Protein AF-A0A5Q4SWM9-F1 (afdb_monomer_lite)

pLDDT: mean 86.6, std 14.14, range [37.72, 98.62]

Radius of gyration: 24.68 Å; chains: 1; bounding box: 54×42×69 Å

Foldseek 3Di:
DPPPPDDQWDWDDDFDADPVRDTDDDSVPTDTDGDWDADPLRWTARPPDADPVGRIHNDFAFPDWDDDPPDTDGGHPVVNDDDPLDDDFAEAEEEEDEQLPDPVVVVVVVVVPPPDDDVVVVPVVVRPCPCLLVQAVVLCCVAVVRHQAYEYEYQPDDPPPDDCVDPRYYYHYLVQQDPDCVCPPDPDVVVSVVRPVSPPPHTPHYHYDYSNDGDPHHDDVCVPPPDD

Secondary structure (DSSP, 8-state):
-BTB----EEEE---EE-TT--EEE-GGGPEEEE-PEE-TTSPEEPSSS-BTTBSEES--S--EEEEETTEEEEE-GGGGSPPTT---S-EEEEEE---TT-HHHHHHHHHHH-S---TTT--GGGS---SHHHHHHHHHHHH-TT---EEEEESS---TT--TTSTTEEEEEHHHH-S-GGG-S---HHHHHTTGGGSTT--SEEEEEETT----S---THHHHS--

Sequence (228 aa):
LEGVGDIAGVRVFKPVTSPSRTLRYGPAYGCTVEFWDEDEDGWRNSPRSATLLGRRLPSLEATAKLQVGEHAYPTLTQFTKKLMWDVDFPVDVVYTWVDGADPAWLRRRAEFSGEGYHAEAANAARYLSRDELRYSLRSLHMYAPWVRTVYLVTDDQTPSWLNTAVPGIEVVSHKDIFRSSAGLPTFNSHAIESQLHHIEGLSEHFLYFNDDVMLGNEVTPGDFFLSS

Structure (mmCIF, N/CA/C/O backbone):
data_AF-A0A5Q4SWM9-F1
#
_entry.id   AF-A0A5Q4SWM9-F1
#
loop_
_atom_site.group_PDB
_atom_site.id
_atom_site.type_symbol
_atom_site.label_atom_id
_atom_site.label_alt_id
_atom_site.label_comp_id
_atom_site.label_asym_id
_atom_site.label_entity_id
_atom_site.label_seq_id
_atom_site.pdbx_PDB_ins_code
_atom_site.Cartn_x
_atom_site.Cartn_y
_atom_site.Cartn_z
_atom_site.occupancy
_atom_site.B_iso_or_equiv
_atom_site.auth_seq_id
_atom_site.auth_comp_id
_atom_site.auth_asym_id
_atom_site.auth_atom_id
_atom_site.pdbx_PDB_model_num
ATOM 1 N N . LEU A 1 1 ? 25.651 24.513 -31.272 1.00 51.78 1 LEU A N 1
ATOM 2 C CA . LEU A 1 1 ? 25.273 23.251 -30.595 1.00 51.78 1 LEU A CA 1
ATOM 3 C C . LEU A 1 1 ? 26.411 22.224 -30.618 1.00 51.78 1 LEU A C 1
ATOM 5 O O . LEU A 1 1 ? 26.226 21.139 -30.094 1.00 51.78 1 LEU A O 1
ATOM 9 N N . GLU A 1 2 ? 27.599 22.568 -31.127 1.00 44.25 2 GLU A N 1
ATOM 10 C CA . GLU A 1 2 ? 28.829 21.811 -30.869 1.00 44.25 2 GLU A CA 1
ATOM 11 C C . GLU A 1 2 ? 29.230 22.028 -29.402 1.00 44.25 2 GLU A C 1
ATOM 13 O O . GLU A 1 2 ? 29.539 23.151 -29.008 1.00 44.25 2 GLU A O 1
ATOM 18 N N . GLY A 1 3 ? 29.114 20.995 -28.568 1.00 52.06 3 GLY A N 1
ATOM 19 C CA . GLY A 1 3 ? 29.451 21.059 -27.138 1.00 52.06 3 GLY A CA 1
ATOM 20 C C . GLY A 1 3 ? 28.424 20.413 -26.209 1.00 52.06 3 GLY A C 1
ATOM 21 O O . GLY A 1 3 ? 28.725 20.182 -25.041 1.00 52.06 3 GLY A O 1
ATOM 22 N N . VAL A 1 4 ? 27.235 20.075 -26.713 1.00 56.06 4 VAL A N 1
ATOM 23 C CA . VAL A 1 4 ? 26.379 19.089 -26.046 1.00 56.06 4 VAL A CA 1
ATOM 24 C C . VAL A 1 4 ? 26.889 17.733 -26.525 1.00 56.06 4 VAL A C 1
ATOM 26 O O . VAL A 1 4 ? 26.834 17.472 -27.723 1.00 56.06 4 VAL A O 1
ATOM 29 N N . GLY A 1 5 ? 27.477 16.929 -25.633 1.00 63.00 5 GLY A N 1
ATOM 30 C CA . GLY A 1 5 ? 27.844 15.544 -25.956 1.00 63.00 5 GLY A CA 1
ATOM 31 C C . GLY A 1 5 ? 26.629 14.739 -26.430 1.00 63.00 5 GLY A C 1
ATOM 32 O O . GLY A 1 5 ? 25.498 15.229 -26.355 1.00 63.00 5 GLY A O 1
ATOM 33 N N . ASP A 1 6 ? 26.851 13.517 -26.913 1.00 71.00 6 ASP A N 1
ATOM 34 C CA . ASP A 1 6 ? 25.771 12.687 -27.451 1.00 71.00 6 ASP A CA 1
ATOM 35 C C . ASP A 1 6 ? 24.592 12.581 -26.471 1.00 71.00 6 ASP A C 1
ATOM 37 O O . ASP A 1 6 ? 24.746 12.386 -25.259 1.00 71.00 6 ASP A O 1
ATOM 41 N N . ILE A 1 7 ? 23.382 12.793 -26.996 1.00 80.38 7 ILE A N 1
ATOM 42 C CA . ILE A 1 7 ? 22.161 12.797 -26.192 1.00 80.38 7 ILE A CA 1
ATOM 43 C C . ILE A 1 7 ? 21.837 11.347 -25.825 1.00 80.38 7 ILE A C 1
ATOM 45 O O . ILE A 1 7 ? 21.290 10.608 -26.629 1.00 80.38 7 ILE A O 1
ATOM 49 N N . ALA A 1 8 ? 22.111 10.968 -24.578 1.00 85.06 8 ALA A N 1
ATOM 50 C CA . ALA A 1 8 ? 21.828 9.637 -24.027 1.00 85.06 8 ALA A CA 1
ATOM 51 C C . ALA A 1 8 ? 20.326 9.322 -23.829 1.00 85.06 8 ALA A C 1
ATOM 53 O O . ALA A 1 8 ? 19.951 8.192 -23.514 1.00 85.06 8 ALA A O 1
ATOM 54 N N . GLY A 1 9 ? 19.446 10.320 -23.939 1.00 89.62 9 GLY A N 1
ATOM 55 C CA . GLY A 1 9 ? 18.006 10.134 -23.777 1.00 89.62 9 GLY A CA 1
ATOM 56 C C . GLY A 1 9 ? 17.235 11.418 -23.490 1.00 89.62 9 GLY A C 1
ATOM 57 O O . GLY A 1 9 ? 17.807 12.493 -23.301 1.00 89.62 9 GLY A O 1
ATOM 58 N N . VAL A 1 10 ? 15.911 11.293 -23.415 1.00 91.75 10 VAL A N 1
ATOM 59 C CA . VAL A 1 10 ? 14.967 12.384 -23.140 1.00 91.75 10 VAL A CA 1
ATOM 60 C C . VAL A 1 10 ? 14.102 12.026 -21.937 1.00 91.75 10 VAL A C 1
ATOM 62 O O . VAL A 1 10 ? 13.592 10.914 -21.825 1.00 91.75 10 VAL A O 1
ATOM 65 N N . ARG A 1 11 ? 13.898 12.982 -21.028 1.00 91.06 11 ARG A N 1
ATOM 66 C CA . ARG A 1 11 ? 12.989 12.819 -19.888 1.00 91.06 11 ARG A CA 1
ATOM 67 C C . ARG A 1 11 ? 11.624 13.417 -20.202 1.00 91.06 11 ARG A C 1
ATOM 69 O O . ARG A 1 11 ? 11.499 14.624 -20.389 1.00 91.06 11 ARG A O 1
ATOM 76 N N . VAL A 1 12 ? 10.607 12.564 -20.225 1.00 92.00 12 VAL A N 1
ATOM 77 C CA . VAL A 1 12 ? 9.216 12.916 -20.506 1.00 92.00 12 VAL A CA 1
ATOM 78 C C . VAL A 1 12 ? 8.449 12.978 -19.191 1.00 92.00 12 VAL A C 1
ATOM 80 O O . VAL A 1 12 ? 8.493 12.052 -18.385 1.00 92.00 12 VAL A O 1
ATOM 83 N N . PHE A 1 13 ? 7.740 14.078 -18.956 1.00 89.69 13 PHE A N 1
ATOM 84 C CA . PHE A 1 13 ? 6.878 14.245 -17.790 1.00 89.69 13 PHE A CA 1
ATOM 85 C C . PHE A 1 13 ? 5.668 15.101 -18.152 1.00 89.69 13 PHE A C 1
ATOM 87 O O . PHE A 1 13 ? 5.711 15.902 -19.087 1.00 89.69 13 PHE A O 1
ATOM 94 N N . LYS A 1 14 ? 4.590 14.957 -17.381 1.00 86.19 14 LYS A N 1
ATOM 95 C CA . LYS A 1 14 ? 3.400 15.800 -17.491 1.00 86.19 14 LYS A CA 1
ATOM 96 C C . LYS A 1 14 ? 3.312 16.692 -16.253 1.00 86.19 14 LYS A C 1
ATOM 98 O O . LYS A 1 14 ? 3.184 16.156 -15.152 1.00 86.19 14 LYS A O 1
ATOM 103 N N . PRO A 1 15 ? 3.364 18.028 -16.389 1.00 83.00 15 PRO A N 1
ATOM 104 C CA . PRO A 1 15 ? 3.139 18.901 -15.251 1.00 83.00 15 PRO A CA 1
ATOM 105 C C . PRO A 1 15 ? 1.687 18.769 -14.787 1.00 83.00 15 PRO A C 1
ATOM 107 O O . PRO A 1 15 ? 0.756 18.848 -15.590 1.00 83.00 15 PRO A O 1
ATOM 110 N N . VAL A 1 16 ? 1.496 18.579 -13.484 1.00 82.56 16 VAL A N 1
ATOM 111 C CA . VAL A 1 16 ? 0.169 18.565 -12.859 1.00 82.56 16 VAL A CA 1
ATOM 112 C C . VAL A 1 16 ? 0.140 19.617 -11.762 1.00 82.56 16 VAL A C 1
ATOM 114 O O . VAL A 1 16 ? 1.007 19.661 -10.880 1.00 82.56 16 VAL A O 1
ATOM 117 N N . THR A 1 17 ? -0.860 20.487 -11.843 1.00 82.50 17 THR A N 1
ATOM 118 C CA . THR A 1 17 ? -1.075 21.592 -10.917 1.00 82.50 17 THR A CA 1
ATOM 119 C C . THR A 1 17 ? -2.277 21.310 -10.029 1.00 82.50 17 THR A C 1
ATOM 121 O O . THR A 1 17 ? -3.296 20.773 -10.455 1.00 82.50 17 THR A O 1
ATOM 124 N N . SER A 1 18 ? -2.143 21.673 -8.759 1.00 81.88 18 SER A N 1
ATOM 125 C CA . SER A 1 18 ? -3.264 21.679 -7.817 1.00 81.88 18 SER A CA 1
ATOM 126 C C . SER A 1 18 ? -4.249 22.818 -8.134 1.00 81.88 18 SER A C 1
ATOM 128 O O . SER A 1 18 ? -3.868 23.785 -8.802 1.00 81.88 18 SER A O 1
ATOM 130 N N . PRO A 1 19 ? -5.489 22.777 -7.606 1.00 82.06 19 PRO A N 1
ATOM 131 C CA . PRO A 1 19 ? -6.442 23.885 -7.732 1.00 82.06 19 PRO A CA 1
ATOM 132 C C . PRO A 1 19 ? -5.902 25.229 -7.211 1.00 82.06 19 PRO A C 1
ATOM 134 O O . PRO A 1 19 ? -6.239 26.281 -7.749 1.00 82.06 19 PRO A O 1
ATOM 137 N N . SER A 1 20 ? -4.993 25.205 -6.228 1.00 85.75 20 SER A N 1
ATOM 138 C CA . SER A 1 20 ? -4.271 26.385 -5.726 1.00 85.75 20 SER A CA 1
ATOM 139 C C . SER A 1 20 ? -3.115 26.842 -6.630 1.00 85.75 20 SER A C 1
ATOM 141 O O . SER A 1 20 ? -2.321 27.689 -6.230 1.00 85.75 20 SER A O 1
ATOM 143 N N . ARG A 1 21 ? -2.996 26.288 -7.846 1.00 81.06 21 ARG A N 1
ATOM 144 C CA . ARG A 1 21 ? -1.954 26.572 -8.852 1.00 81.06 21 ARG A CA 1
ATOM 145 C C . ARG A 1 21 ? -0.527 26.224 -8.423 1.00 81.06 21 ARG A C 1
ATOM 147 O O . ARG A 1 21 ? 0.432 26.667 -9.048 1.00 81.06 21 ARG A O 1
ATOM 154 N N . THR A 1 22 ? -0.361 25.388 -7.403 1.00 81.38 22 THR A N 1
ATOM 155 C CA . THR A 1 22 ? 0.952 24.850 -7.029 1.00 81.38 22 THR A CA 1
ATOM 156 C C . THR A 1 22 ? 1.288 23.663 -7.929 1.00 81.38 22 THR A C 1
ATOM 158 O O . THR A 1 22 ? 0.490 22.722 -8.010 1.00 81.38 22 THR A O 1
ATOM 161 N N . LEU A 1 23 ? 2.451 23.699 -8.590 1.00 78.38 23 LEU A N 1
ATOM 162 C CA . LEU A 1 23 ? 2.993 22.571 -9.353 1.00 78.38 23 LEU A CA 1
ATOM 163 C C . LEU A 1 23 ? 3.380 21.452 -8.381 1.00 78.38 23 LEU A C 1
ATOM 165 O O . LEU A 1 23 ? 4.144 21.687 -7.447 1.00 78.38 23 LEU A O 1
ATOM 169 N N . ARG A 1 24 ? 2.829 20.253 -8.579 1.00 71.31 24 ARG A N 1
ATOM 170 C CA . ARG A 1 24 ? 3.110 19.092 -7.720 1.00 71.31 24 ARG A CA 1
ATOM 171 C C . ARG A 1 24 ? 4.030 18.085 -8.392 1.00 71.31 24 ARG A C 1
ATOM 173 O O . ARG A 1 24 ? 4.932 17.573 -7.746 1.00 71.31 24 ARG A O 1
ATOM 180 N N . TYR A 1 25 ? 3.842 17.870 -9.689 1.00 74.50 25 TYR A N 1
ATOM 181 C CA . TYR A 1 25 ? 4.607 16.895 -10.457 1.00 74.50 25 TYR A CA 1
ATOM 182 C C . TYR A 1 25 ? 5.374 17.594 -11.575 1.00 74.50 25 TYR A C 1
ATOM 184 O O . TYR A 1 25 ? 4.833 18.442 -12.285 1.00 74.50 25 TYR A O 1
ATOM 192 N N . GLY A 1 26 ? 6.654 17.257 -11.695 1.00 81.44 26 GLY A N 1
ATOM 193 C CA . GLY A 1 26 ? 7.608 17.869 -12.614 1.00 81.44 26 GLY A CA 1
ATOM 194 C C . GLY A 1 26 ? 8.652 16.849 -13.076 1.00 81.44 26 GLY A C 1
ATOM 195 O O . GLY A 1 26 ? 8.425 15.648 -12.931 1.00 81.44 26 GLY A O 1
ATOM 196 N N . PRO A 1 27 ? 9.812 17.285 -13.596 1.00 83.12 27 PRO A N 1
ATOM 197 C CA . PRO A 1 27 ? 10.799 16.381 -14.187 1.00 83.12 27 PRO A CA 1
ATOM 198 C C . PRO A 1 27 ? 11.312 15.312 -13.212 1.00 83.12 27 PRO A C 1
ATOM 200 O O . PRO A 1 27 ? 11.646 14.215 -13.650 1.00 83.12 27 PRO A O 1
ATOM 203 N N . ALA A 1 28 ? 11.323 15.569 -11.900 1.00 82.62 28 ALA A N 1
ATOM 204 C CA . ALA A 1 28 ? 11.690 14.565 -10.894 1.00 82.62 28 ALA A CA 1
ATOM 205 C C . ALA A 1 28 ? 10.851 13.273 -10.999 1.00 82.62 28 ALA A C 1
ATOM 207 O O . ALA A 1 28 ? 11.389 12.187 -10.818 1.00 82.62 28 ALA A O 1
ATOM 208 N N . TYR A 1 29 ? 9.585 13.391 -11.408 1.00 78.88 29 TYR A N 1
ATOM 209 C CA . TYR A 1 29 ? 8.625 12.291 -11.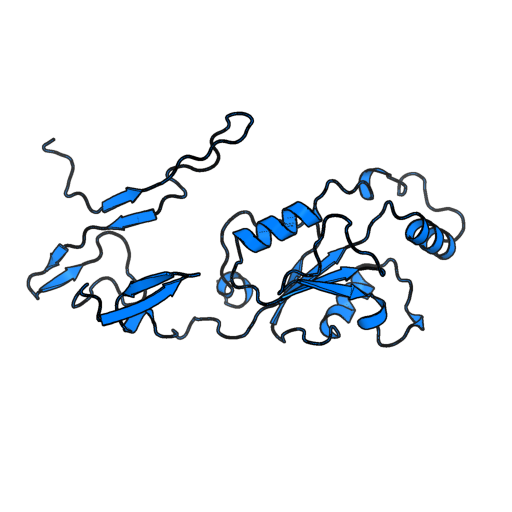561 1.00 78.88 29 TYR A CA 1
ATOM 210 C C . TYR A 1 29 ? 8.447 11.850 -13.026 1.00 78.88 29 TYR A C 1
ATOM 212 O O . TYR A 1 29 ? 7.452 11.229 -13.383 1.00 78.88 29 TYR A O 1
ATOM 220 N N . GLY A 1 30 ? 9.369 12.246 -13.908 1.00 86.12 30 GLY A N 1
ATOM 221 C CA . GLY A 1 30 ? 9.337 11.891 -15.325 1.00 86.12 30 GLY A CA 1
ATOM 222 C C . GLY A 1 30 ? 9.939 10.522 -15.629 1.00 86.12 30 GLY A C 1
ATOM 223 O O . GLY A 1 30 ? 10.875 10.078 -14.964 1.00 86.12 30 GLY A O 1
ATOM 224 N N . CYS A 1 31 ? 9.478 9.909 -16.715 1.00 87.44 31 CYS A N 1
ATOM 225 C CA . CYS A 1 31 ? 10.095 8.720 -17.296 1.00 87.44 31 CYS A CA 1
ATOM 226 C C . CYS A 1 31 ? 11.242 9.137 -18.223 1.00 87.44 31 CYS A C 1
ATOM 228 O O . CYS A 1 31 ? 11.151 10.142 -18.927 1.00 87.44 31 CYS A O 1
ATOM 230 N N . THR A 1 32 ? 12.338 8.380 -18.232 1.00 90.06 32 THR A N 1
ATOM 231 C CA . THR A 1 32 ? 13.451 8.621 -19.165 1.00 90.06 32 THR A CA 1
ATOM 232 C C . THR A 1 32 ? 13.362 7.627 -20.314 1.00 90.06 32 THR A C 1
ATOM 234 O O . THR A 1 32 ? 13.328 6.427 -20.076 1.00 90.06 32 THR A O 1
ATOM 237 N N . VAL A 1 33 ? 13.304 8.134 -21.543 1.00 90.56 33 VAL A N 1
ATOM 238 C CA . VAL A 1 33 ? 13.475 7.352 -22.769 1.00 90.56 33 VAL A CA 1
ATOM 239 C C . VAL A 1 33 ? 14.947 7.432 -23.134 1.00 90.56 33 VAL A C 1
ATOM 241 O O . VAL A 1 33 ? 15.449 8.517 -23.418 1.00 90.56 33 VAL A O 1
ATOM 244 N N . GLU A 1 34 ? 15.642 6.307 -23.065 1.00 91.19 34 GLU A N 1
ATOM 245 C CA . GLU A 1 34 ? 17.076 6.230 -23.337 1.00 91.19 34 GLU A CA 1
ATOM 246 C C . GLU A 1 34 ? 17.342 5.853 -24.792 1.00 91.19 34 GLU A C 1
ATOM 248 O O . GLU A 1 34 ? 16.585 5.090 -25.394 1.00 91.19 34 GLU A O 1
ATOM 253 N N . PHE A 1 35 ? 18.436 6.375 -25.343 1.00 90.62 35 PHE A N 1
ATOM 254 C CA . PHE A 1 35 ? 18.928 6.014 -26.668 1.00 90.62 35 PHE A CA 1
ATOM 255 C C . PHE A 1 35 ? 20.176 5.154 -26.487 1.00 90.62 35 PHE A C 1
ATOM 257 O O . PHE A 1 35 ? 21.141 5.583 -25.863 1.00 90.62 35 PHE A O 1
ATOM 264 N N . TRP A 1 36 ? 20.094 3.903 -26.935 1.00 91.56 36 TRP A N 1
ATOM 265 C CA . TRP A 1 36 ? 21.112 2.886 -26.690 1.00 91.56 36 TRP A CA 1
ATOM 266 C C . TRP A 1 36 ? 21.971 2.689 -27.933 1.00 91.56 36 TRP A C 1
ATOM 268 O O . TRP A 1 36 ? 21.447 2.354 -28.999 1.00 91.56 36 TRP A O 1
ATOM 278 N N . ASP A 1 37 ? 23.281 2.830 -27.768 1.00 90.88 37 ASP A N 1
ATOM 279 C CA . ASP A 1 37 ? 24.239 2.669 -28.857 1.00 90.88 37 ASP A CA 1
ATOM 280 C C . ASP A 1 37 ? 24.574 1.197 -29.107 1.00 90.88 37 ASP A C 1
ATOM 282 O O . ASP A 1 37 ? 24.497 0.347 -28.212 1.00 90.88 37 ASP A O 1
ATOM 286 N N . GLU A 1 38 ? 24.946 0.902 -30.349 1.00 93.50 38 GLU A N 1
ATOM 287 C CA . GLU A 1 38 ? 25.511 -0.385 -30.749 1.00 93.50 38 GLU A CA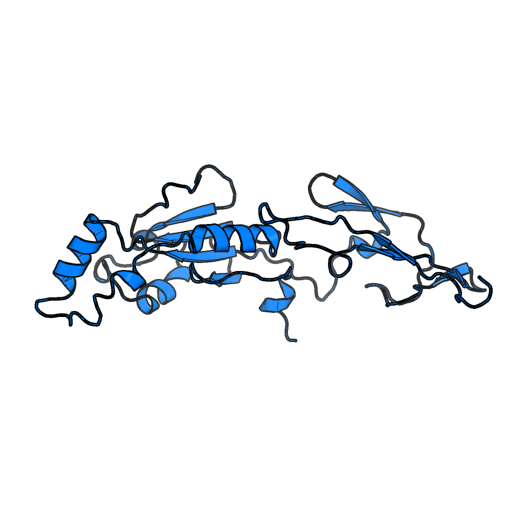 1
ATOM 288 C C . GLU A 1 38 ? 27.031 -0.359 -30.581 1.00 93.50 38 GLU A C 1
ATOM 290 O O . GLU A 1 38 ? 27.671 0.608 -30.991 1.00 93.50 38 GLU A O 1
ATOM 295 N N . ASP A 1 39 ? 27.611 -1.403 -29.994 1.00 91.31 39 ASP A N 1
ATOM 296 C CA . ASP A 1 39 ? 29.063 -1.596 -30.009 1.00 91.31 39 ASP A CA 1
ATOM 297 C C . ASP A 1 39 ? 29.542 -2.409 -31.219 1.00 91.31 39 ASP A C 1
ATOM 299 O O . ASP A 1 39 ? 28.759 -2.866 -32.048 1.00 91.31 39 ASP A O 1
ATOM 303 N N . GLU A 1 40 ? 30.862 -2.587 -31.311 1.00 92.56 40 GLU A N 1
ATOM 304 C CA . GLU A 1 40 ? 31.533 -3.310 -32.397 1.00 92.56 40 GLU A CA 1
ATOM 305 C C . GLU A 1 40 ? 31.076 -4.775 -32.533 1.00 92.56 40 GLU A C 1
ATOM 307 O O . GLU A 1 40 ? 31.162 -5.337 -33.624 1.00 92.56 40 GLU A O 1
ATOM 312 N N . ASP A 1 41 ? 30.550 -5.380 -31.460 1.00 91.94 41 ASP A N 1
ATOM 313 C CA . ASP A 1 41 ? 30.031 -6.752 -31.456 1.00 91.94 41 ASP A CA 1
ATOM 314 C C . ASP A 1 41 ? 28.537 -6.822 -31.837 1.00 91.94 41 ASP A C 1
ATOM 316 O O . ASP A 1 41 ? 27.946 -7.907 -31.835 1.00 91.94 41 ASP A O 1
ATOM 320 N N . GLY A 1 42 ? 27.892 -5.683 -32.115 1.00 92.44 42 GLY A N 1
ATOM 321 C CA . GLY A 1 42 ? 26.455 -5.587 -32.383 1.00 92.44 42 GLY A CA 1
ATOM 322 C C . GLY A 1 42 ? 25.578 -5.532 -31.125 1.00 92.44 42 GLY A C 1
ATOM 323 O O . GLY A 1 42 ? 24.351 -5.607 -31.226 1.00 92.44 42 GLY A O 1
ATOM 324 N N . TRP A 1 43 ? 26.166 -5.427 -29.926 1.00 94.69 43 TRP A N 1
ATOM 325 C CA . TRP A 1 43 ? 25.409 -5.385 -28.673 1.00 94.69 43 TRP A CA 1
ATOM 326 C C . TRP A 1 43 ? 24.958 -3.965 -28.340 1.00 94.69 43 TRP A C 1
ATOM 328 O O . TRP A 1 43 ? 25.595 -2.970 -28.673 1.00 94.69 43 TRP A O 1
ATOM 338 N N . ARG A 1 44 ? 23.839 -3.874 -27.626 1.00 93.88 44 ARG A N 1
ATOM 339 C CA . ARG A 1 44 ? 23.189 -2.634 -27.208 1.00 93.88 44 ARG A CA 1
ATOM 340 C C . ARG A 1 44 ? 23.669 -2.240 -25.819 1.00 93.88 44 ARG A C 1
ATOM 342 O O . ARG A 1 44 ? 23.530 -3.015 -24.868 1.00 93.88 44 ARG A O 1
ATOM 349 N N . ASN A 1 45 ? 24.192 -1.026 -25.694 1.00 92.62 45 ASN A N 1
ATOM 350 C CA . ASN A 1 45 ? 24.741 -0.495 -24.453 1.00 92.62 45 ASN A CA 1
ATOM 351 C C . ASN A 1 45 ? 23.769 0.482 -23.795 1.00 92.62 45 ASN A C 1
ATOM 353 O O . ASN A 1 45 ? 23.352 1.465 -24.405 1.00 92.62 45 ASN A O 1
ATOM 357 N N . SER A 1 46 ? 23.448 0.232 -22.525 1.00 91.06 46 SER A N 1
ATOM 358 C CA . SER A 1 46 ? 22.691 1.191 -21.725 1.00 91.06 46 SER A CA 1
ATOM 359 C C . SER A 1 46 ? 23.549 2.425 -21.424 1.00 91.06 46 SER A C 1
ATOM 361 O O . SER A 1 46 ? 24.646 2.275 -20.868 1.00 91.06 46 SER A O 1
ATOM 363 N N . PRO A 1 47 ? 23.059 3.642 -21.713 1.00 87.06 47 PRO A N 1
ATOM 364 C CA . PRO A 1 47 ? 23.860 4.854 -21.602 1.00 87.06 47 PRO A CA 1
ATOM 365 C C . PRO A 1 47 ? 23.999 5.375 -20.163 1.00 87.06 47 PRO A C 1
ATOM 367 O O . PRO A 1 47 ? 24.861 6.213 -19.897 1.00 87.06 47 PRO A O 1
ATOM 370 N N . ARG A 1 48 ? 23.159 4.925 -19.217 1.00 81.31 48 ARG A N 1
ATOM 371 C CA . ARG A 1 48 ? 23.166 5.436 -17.829 1.00 81.31 48 ARG A CA 1
ATOM 372 C C . ARG A 1 48 ? 23.385 4.343 -16.794 1.00 81.31 48 ARG A C 1
ATOM 374 O O . ARG A 1 48 ? 24.385 4.364 -16.077 1.00 81.31 48 ARG A O 1
ATOM 381 N N . SER A 1 49 ? 22.466 3.386 -16.721 1.00 80.25 49 SER A N 1
ATOM 382 C CA . SER A 1 49 ? 22.415 2.398 -15.639 1.00 80.25 49 SER A CA 1
ATOM 383 C C . SER A 1 49 ? 22.272 0.986 -16.181 1.00 80.25 49 SER A C 1
ATOM 385 O O . SER A 1 49 ? 21.650 0.764 -17.215 1.00 80.25 49 SER A O 1
ATOM 387 N N . ALA A 1 50 ? 22.839 0.006 -15.477 1.00 85.94 50 ALA A N 1
ATOM 388 C CA . ALA A 1 50 ? 22.596 -1.388 -15.820 1.00 85.94 50 ALA A CA 1
ATOM 389 C C . ALA A 1 50 ? 21.099 -1.705 -15.690 1.00 85.94 50 ALA A C 1
ATOM 391 O O . ALA A 1 50 ? 20.439 -1.250 -14.756 1.00 85.94 50 ALA A O 1
ATOM 392 N N . THR A 1 51 ? 20.577 -2.491 -16.628 1.00 87.38 51 THR A N 1
ATOM 393 C CA . THR A 1 51 ? 19.259 -3.111 -16.472 1.00 87.38 51 THR A CA 1
ATOM 394 C C . THR A 1 51 ? 19.348 -4.286 -15.505 1.00 87.38 51 THR A C 1
ATOM 396 O O . THR A 1 51 ? 20.442 -4.691 -15.106 1.00 87.38 51 THR A O 1
ATOM 399 N N . LEU A 1 52 ? 18.205 -4.909 -15.210 1.00 83.50 52 LEU A N 1
ATOM 400 C CA . LEU A 1 52 ? 18.135 -6.163 -14.449 1.00 83.50 52 LEU A CA 1
ATOM 401 C C . LEU A 1 52 ? 18.974 -7.303 -15.058 1.00 83.50 52 LEU A C 1
ATOM 403 O O . LEU A 1 52 ? 19.302 -8.260 -14.367 1.00 83.50 52 LEU A O 1
ATOM 407 N N . LEU A 1 53 ? 19.335 -7.203 -16.340 1.00 87.44 53 LEU A N 1
ATOM 408 C CA . LEU A 1 53 ? 20.119 -8.200 -17.073 1.00 87.44 53 LEU A CA 1
ATOM 409 C C . LEU A 1 53 ? 21.566 -7.750 -17.321 1.00 87.44 53 LEU A C 1
ATOM 411 O O . LEU A 1 53 ? 22.323 -8.441 -17.997 1.00 87.44 53 LEU A O 1
ATOM 415 N N . GLY A 1 54 ? 21.951 -6.585 -16.792 1.00 89.50 54 GLY A N 1
ATOM 416 C CA . GLY A 1 54 ? 23.260 -5.974 -16.993 1.00 89.50 54 GLY A CA 1
ATOM 417 C C . GLY A 1 54 ? 23.234 -4.730 -17.886 1.00 89.50 54 GLY A C 1
ATOM 418 O O . GLY A 1 54 ? 22.184 -4.236 -18.307 1.00 89.50 54 GLY A O 1
ATOM 419 N N . ARG A 1 55 ? 24.428 -4.177 -18.134 1.00 91.00 55 ARG A N 1
ATOM 420 C CA . ARG A 1 55 ? 24.633 -2.941 -18.917 1.00 91.00 55 ARG A CA 1
ATOM 421 C C . ARG A 1 55 ? 24.564 -3.159 -20.433 1.00 91.00 55 ARG A C 1
ATOM 423 O O . ARG A 1 55 ? 24.266 -2.214 -21.155 1.00 91.00 55 ARG A O 1
ATOM 430 N N . ARG A 1 56 ? 24.843 -4.377 -20.896 1.00 92.88 56 ARG A N 1
ATOM 431 C CA . ARG A 1 56 ? 24.874 -4.765 -22.311 1.00 92.88 56 ARG A CA 1
ATOM 432 C C . ARG A 1 56 ? 23.791 -5.796 -22.590 1.00 92.88 56 ARG A C 1
ATOM 434 O O . ARG A 1 56 ? 23.676 -6.766 -21.845 1.00 92.88 56 ARG A O 1
ATOM 441 N N . LEU A 1 57 ? 23.034 -5.597 -23.663 1.00 93.12 57 LEU A N 1
ATOM 442 C CA . LEU A 1 57 ? 22.030 -6.540 -24.156 1.00 93.12 57 LEU A CA 1
ATOM 443 C C . LEU A 1 57 ? 22.349 -6.925 -25.604 1.00 93.12 57 LEU A C 1
ATOM 445 O O . LEU A 1 57 ? 22.748 -6.058 -26.373 1.00 93.12 57 LEU A O 1
ATOM 449 N N . PRO A 1 58 ? 22.141 -8.182 -26.022 1.00 92.50 58 PRO A N 1
ATOM 450 C CA . PRO A 1 58 ? 22.433 -8.599 -27.395 1.00 92.50 58 PRO A CA 1
ATOM 451 C C . PRO A 1 58 ? 21.474 -7.986 -28.429 1.00 92.50 58 PRO A C 1
ATOM 453 O O . PRO A 1 58 ? 21.815 -7.884 -29.598 1.00 92.50 58 PRO A O 1
ATOM 456 N N . SER A 1 59 ? 20.261 -7.594 -28.023 1.00 91.75 59 SER A N 1
ATOM 457 C CA . SER A 1 59 ? 19.278 -6.914 -28.873 1.00 91.75 59 SER A CA 1
ATOM 458 C C . SER A 1 59 ? 18.234 -6.191 -28.011 1.00 91.75 59 SER A C 1
ATOM 460 O O . SER A 1 59 ? 18.008 -6.573 -26.862 1.00 91.75 59 SER A O 1
ATOM 462 N N . LEU A 1 60 ? 17.593 -5.162 -28.576 1.00 90.56 60 LEU A N 1
ATOM 463 C CA . LEU A 1 60 ? 16.403 -4.495 -28.022 1.00 90.56 60 LEU A CA 1
ATOM 464 C C . LEU A 1 60 ? 15.117 -4.871 -28.777 1.00 90.56 60 LEU A C 1
ATOM 466 O O . LEU A 1 60 ? 14.043 -4.356 -28.468 1.00 90.56 60 LEU A O 1
ATOM 470 N N . GLU A 1 61 ? 15.208 -5.761 -29.768 1.00 93.75 61 GLU A N 1
ATOM 471 C CA . GLU A 1 61 ? 14.036 -6.276 -30.469 1.00 93.75 61 GLU A CA 1
ATOM 472 C C . GLU A 1 61 ? 13.167 -7.085 -29.511 1.00 93.75 61 GLU A C 1
ATOM 474 O O . GLU A 1 61 ? 13.617 -8.039 -28.873 1.00 93.75 61 GLU A O 1
ATOM 479 N N . ALA A 1 62 ? 11.901 -6.696 -29.402 1.00 95.31 62 ALA A N 1
ATOM 480 C CA . ALA A 1 62 ? 10.980 -7.334 -28.482 1.00 95.31 62 ALA A CA 1
ATOM 481 C C . ALA A 1 62 ? 10.754 -8.806 -28.854 1.00 95.31 62 ALA A C 1
ATOM 483 O O . ALA A 1 62 ? 10.335 -9.129 -29.964 1.00 95.31 62 ALA A O 1
ATOM 484 N N . THR A 1 63 ? 10.975 -9.693 -27.886 1.00 96.94 63 THR A N 1
ATOM 485 C CA . THR A 1 63 ? 10.756 -11.143 -28.018 1.00 96.94 63 THR A CA 1
ATOM 486 C C . THR A 1 63 ? 9.562 -11.633 -27.199 1.00 96.94 63 THR A C 1
ATOM 488 O O . THR A 1 63 ? 9.179 -12.795 -27.305 1.00 96.94 63 THR A O 1
ATOM 491 N N . ALA A 1 64 ? 8.955 -10.759 -26.392 1.00 96.81 64 ALA A N 1
ATOM 492 C CA . ALA A 1 64 ? 7.812 -11.061 -25.541 1.00 96.81 64 ALA A CA 1
ATOM 493 C C . ALA A 1 64 ? 6.911 -9.830 -25.338 1.00 96.81 64 ALA A C 1
ATOM 495 O O . ALA A 1 64 ? 7.181 -8.733 -25.835 1.00 96.81 64 ALA A O 1
ATOM 496 N N . LYS A 1 65 ? 5.827 -10.020 -24.580 1.00 96.62 65 LYS A N 1
ATOM 497 C CA . LYS A 1 65 ? 4.971 -8.942 -24.076 1.00 96.62 65 LYS A CA 1
ATOM 498 C C . LYS A 1 65 ? 4.852 -9.043 -22.558 1.00 96.62 65 LYS A C 1
ATOM 500 O O . LYS A 1 65 ? 4.692 -10.144 -22.038 1.00 96.62 65 LYS A O 1
ATOM 505 N N . LEU A 1 66 ? 4.906 -7.904 -21.876 1.00 93.75 66 LEU A N 1
ATOM 506 C CA . LEU A 1 66 ? 4.664 -7.775 -20.440 1.00 93.75 66 LEU A CA 1
ATOM 507 C C . LEU A 1 66 ? 3.338 -7.047 -20.222 1.00 93.75 66 LEU A C 1
ATOM 509 O O . LEU A 1 66 ? 3.107 -5.990 -20.812 1.00 93.75 66 LEU A O 1
ATOM 513 N N . GLN A 1 67 ? 2.474 -7.614 -19.385 1.00 92.69 67 GLN A N 1
ATOM 514 C CA . GLN A 1 67 ? 1.224 -6.977 -18.990 1.00 92.69 67 GLN A CA 1
ATOM 515 C C . GLN A 1 67 ? 1.506 -5.954 -17.882 1.00 92.69 67 GLN A C 1
ATOM 517 O O . GLN A 1 67 ? 2.062 -6.310 -16.847 1.00 92.69 67 GLN A O 1
ATOM 522 N N . VAL A 1 68 ? 1.113 -4.699 -18.092 1.00 86.00 68 VAL A N 1
ATOM 523 C CA . VAL A 1 68 ? 1.175 -3.629 -17.088 1.00 86.00 68 VAL A CA 1
ATOM 524 C C . VAL A 1 68 ? -0.192 -2.951 -17.044 1.00 86.00 68 VAL A C 1
ATOM 526 O O . VAL A 1 68 ? -0.617 -2.299 -18.002 1.00 86.00 68 VAL A O 1
ATOM 529 N N . GLY A 1 69 ? -0.911 -3.151 -15.938 1.00 84.19 69 GLY A N 1
ATOM 530 C CA . GLY A 1 69 ? -2.323 -2.783 -15.838 1.00 84.19 69 GLY A CA 1
ATOM 531 C C . GLY A 1 69 ? -3.148 -3.461 -16.936 1.00 84.19 69 GLY A C 1
ATOM 532 O O . GLY A 1 69 ? -3.044 -4.665 -17.161 1.00 84.19 69 GLY A O 1
ATOM 533 N N . GLU A 1 70 ? -3.940 -2.679 -17.662 1.00 88.69 70 GLU A N 1
ATOM 534 C CA . GLU A 1 70 ? -4.800 -3.173 -18.748 1.00 88.69 70 GLU A CA 1
ATOM 535 C C . GLU A 1 70 ? -4.070 -3.336 -20.095 1.00 88.69 70 GLU A C 1
ATOM 537 O O . GLU A 1 70 ? -4.647 -3.842 -21.056 1.00 88.69 70 GLU A O 1
ATOM 542 N N . HIS A 1 71 ? -2.793 -2.952 -20.184 1.00 93.69 71 HIS A N 1
ATOM 543 C CA . HIS A 1 71 ? -2.061 -2.886 -21.449 1.00 93.69 71 HIS A CA 1
ATOM 544 C C . HIS A 1 71 ? -0.913 -3.900 -21.520 1.00 93.69 71 HIS A C 1
ATOM 546 O O . HIS A 1 71 ? -0.225 -4.167 -20.537 1.00 93.69 71 HIS A O 1
ATOM 552 N N . ALA A 1 72 ? -0.671 -4.428 -22.721 1.00 95.56 72 ALA A N 1
ATOM 553 C CA . ALA A 1 72 ? 0.459 -5.304 -23.013 1.00 95.56 72 ALA A CA 1
ATOM 554 C C . ALA A 1 72 ? 1.546 -4.532 -23.771 1.00 95.56 72 ALA A C 1
ATOM 556 O O . ALA A 1 72 ? 1.306 -4.039 -24.877 1.00 95.56 72 ALA A O 1
ATOM 557 N N . TYR A 1 73 ? 2.749 -4.476 -23.207 1.00 94.56 73 TYR A N 1
ATOM 558 C CA . TYR A 1 73 ? 3.882 -3.742 -23.767 1.00 94.56 73 TYR A CA 1
ATOM 559 C C . TYR A 1 73 ? 4.937 -4.699 -24.336 1.00 94.56 73 TYR A C 1
ATOM 561 O O . TYR A 1 73 ? 5.230 -5.720 -23.710 1.00 94.56 73 TYR A O 1
ATOM 569 N N . PRO A 1 74 ? 5.514 -4.406 -25.516 1.00 96.00 74 PRO A N 1
ATOM 570 C CA . PRO A 1 74 ? 6.599 -5.204 -26.076 1.00 96.00 74 PRO A CA 1
ATOM 571 C C . PRO A 1 74 ? 7.847 -5.123 -25.186 1.00 96.00 74 PRO A C 1
ATOM 573 O O . PRO A 1 74 ? 8.217 -4.046 -24.727 1.00 96.00 74 PRO A O 1
ATOM 576 N N . THR A 1 75 ? 8.491 -6.263 -24.940 1.00 93.94 75 THR A N 1
ATOM 577 C CA . THR A 1 75 ? 9.700 -6.352 -24.107 1.00 93.94 75 THR A CA 1
ATOM 578 C C . THR A 1 75 ? 10.572 -7.551 -24.503 1.00 93.94 75 THR A C 1
ATOM 580 O O . THR A 1 75 ? 10.231 -8.319 -25.405 1.00 93.94 75 THR A O 1
ATOM 583 N N . LEU A 1 76 ? 11.702 -7.738 -23.823 1.00 93.56 76 LEU A N 1
ATOM 584 C CA . LEU A 1 76 ? 12.524 -8.943 -23.925 1.00 93.56 76 LEU A CA 1
ATOM 585 C C . LEU A 1 76 ? 11.988 -10.046 -23.006 1.00 93.56 76 LEU A C 1
ATOM 587 O O . LEU A 1 76 ? 11.578 -9.780 -21.879 1.00 93.56 76 LEU A O 1
ATOM 591 N N . THR A 1 77 ? 12.048 -11.300 -23.459 1.00 93.88 77 THR A N 1
ATOM 592 C CA . THR A 1 77 ? 11.590 -12.487 -22.705 1.00 93.88 77 THR A CA 1
ATOM 593 C C . THR A 1 77 ? 12.180 -12.570 -21.296 1.00 93.88 77 THR A C 1
ATOM 595 O O . THR A 1 77 ? 11.539 -13.060 -20.373 1.00 93.88 77 THR A O 1
ATOM 598 N N . GLN A 1 78 ? 13.406 -12.097 -21.113 1.00 91.75 78 GLN A N 1
ATOM 599 C CA . GLN A 1 78 ? 14.114 -12.104 -19.841 1.00 91.75 78 GLN A CA 1
ATOM 600 C C . GLN A 1 78 ? 13.485 -11.144 -18.817 1.00 91.75 78 GLN A C 1
ATOM 602 O O . GLN A 1 78 ? 13.462 -11.467 -17.636 1.00 91.75 78 GLN A O 1
ATOM 607 N N . PHE A 1 79 ? 12.907 -10.018 -19.257 1.00 90.56 79 PHE A N 1
ATOM 608 C CA . PHE A 1 79 ? 12.185 -9.079 -18.386 1.00 90.56 79 PHE A CA 1
ATOM 609 C C . PHE A 1 79 ? 10.792 -9.578 -17.978 1.00 90.56 79 PHE A C 1
ATOM 611 O O . PHE A 1 79 ? 10.124 -8.932 -17.180 1.00 90.56 79 PHE A O 1
ATOM 618 N N . THR A 1 80 ? 10.336 -10.716 -18.512 1.00 91.44 80 THR A N 1
ATOM 619 C CA . THR A 1 80 ? 9.081 -11.356 -18.089 1.00 91.44 80 THR A CA 1
ATOM 620 C C . THR A 1 80 ? 9.317 -12.507 -17.112 1.00 91.44 80 THR A C 1
ATOM 622 O O . THR A 1 80 ? 8.390 -13.267 -16.831 1.00 91.44 80 THR A O 1
ATOM 625 N N . LYS A 1 81 ? 10.563 -12.742 -16.688 1.00 90.38 81 LYS A N 1
ATOM 626 C CA . LYS A 1 81 ? 10.908 -13.833 -15.775 1.00 90.38 81 LYS A CA 1
ATOM 627 C C . LYS A 1 81 ? 10.978 -13.309 -14.356 1.00 90.38 81 LYS A C 1
ATOM 629 O O . LYS A 1 81 ? 11.490 -12.220 -14.130 1.00 90.38 81 LYS A O 1
ATOM 634 N N . LYS A 1 82 ? 10.520 -14.141 -13.423 1.00 88.00 82 LYS A N 1
ATOM 635 C CA . LYS A 1 82 ? 10.743 -13.918 -12.004 1.00 88.00 82 LYS A CA 1
ATOM 636 C C . LYS A 1 82 ? 12.238 -14.055 -11.698 1.00 88.00 82 LYS A C 1
ATOM 638 O O . LYS A 1 82 ? 12.856 -15.055 -12.072 1.00 88.00 82 LYS A O 1
ATOM 643 N N . LEU A 1 83 ? 12.800 -13.059 -11.033 1.00 86.25 83 LEU A N 1
ATOM 644 C CA . LEU A 1 83 ? 14.178 -13.014 -10.568 1.00 86.25 83 LEU A CA 1
ATOM 645 C C . LEU A 1 83 ? 14.292 -13.539 -9.133 1.00 86.25 83 LEU A C 1
ATOM 647 O O . LEU A 1 83 ? 13.309 -13.694 -8.412 1.00 86.25 83 LEU A O 1
ATOM 651 N N . MET A 1 84 ? 15.522 -13.827 -8.709 1.00 83.94 84 MET A N 1
ATOM 652 C CA . MET A 1 84 ? 15.795 -14.407 -7.386 1.00 83.94 84 MET A CA 1
ATOM 653 C C . MET A 1 84 ? 15.422 -13.485 -6.213 1.00 83.94 84 MET A C 1
ATOM 655 O O . MET A 1 84 ? 15.191 -13.973 -5.114 1.00 83.94 84 MET A O 1
ATOM 659 N N . TRP A 1 85 ? 15.372 -12.173 -6.449 1.00 82.44 85 TRP A N 1
ATOM 660 C CA . TRP A 1 85 ? 15.009 -11.134 -5.478 1.00 82.44 85 TRP A CA 1
ATOM 661 C C . TRP A 1 85 ? 13.558 -10.663 -5.629 1.00 82.44 85 TRP A C 1
ATOM 663 O O . TRP A 1 85 ? 13.142 -9.743 -4.933 1.00 82.44 85 TRP A O 1
ATOM 673 N N . ASP A 1 86 ? 12.772 -11.280 -6.513 1.00 88.06 86 ASP A N 1
ATOM 674 C CA . ASP A 1 86 ? 11.364 -10.923 -6.649 1.00 88.06 86 ASP A CA 1
ATOM 675 C C . ASP A 1 86 ? 10.545 -11.561 -5.525 1.00 88.06 86 ASP A C 1
ATOM 677 O O . ASP A 1 86 ? 10.552 -12.783 -5.331 1.00 88.06 86 ASP A O 1
ATOM 681 N N . VAL A 1 87 ? 9.777 -10.728 -4.831 1.00 92.31 87 VAL A N 1
ATOM 682 C CA . VAL A 1 87 ? 8.739 -11.162 -3.896 1.00 92.31 87 VAL A CA 1
ATOM 683 C C . VAL A 1 87 ? 7.526 -11.650 -4.697 1.00 92.31 87 VAL A C 1
ATOM 685 O O . VAL A 1 87 ? 6.921 -10.871 -5.428 1.00 92.31 87 VAL A O 1
ATOM 688 N N . ASP A 1 88 ? 7.174 -12.936 -4.582 1.00 91.44 88 ASP A N 1
ATOM 689 C CA . ASP A 1 88 ? 6.029 -13.562 -5.278 1.00 91.44 88 ASP A CA 1
ATOM 690 C C . ASP A 1 88 ? 4.912 -14.064 -4.369 1.00 91.44 88 ASP A C 1
ATOM 692 O O . ASP A 1 88 ? 3.931 -14.627 -4.859 1.00 91.44 88 ASP A O 1
ATOM 696 N N . PHE A 1 89 ? 5.041 -13.897 -3.060 1.00 94.94 89 PHE A N 1
ATOM 697 C CA . PHE A 1 89 ? 3.930 -14.159 -2.161 1.00 94.94 89 PHE A CA 1
ATOM 698 C C . PHE A 1 89 ? 2.956 -12.971 -2.166 1.00 94.94 89 PHE A C 1
ATOM 700 O O . PHE A 1 89 ? 3.373 -11.822 -2.341 1.00 94.94 89 PHE A O 1
ATOM 707 N N . PRO A 1 90 ? 1.648 -13.219 -1.979 1.00 96.69 90 PRO A N 1
ATOM 708 C CA . PRO A 1 90 ? 0.678 -12.144 -1.850 1.00 96.69 90 PRO A CA 1
ATOM 709 C C . PRO A 1 90 ? 0.926 -11.356 -0.565 1.00 96.69 90 PRO A C 1
ATOM 711 O O . PRO A 1 90 ? 1.221 -11.942 0.478 1.00 96.69 90 PRO A O 1
ATOM 714 N N . VAL A 1 91 ? 0.742 -10.040 -0.626 1.00 98.12 91 VAL A N 1
ATOM 715 C CA . VAL A 1 91 ? 0.861 -9.169 0.543 1.00 98.12 91 VAL A CA 1
ATOM 716 C C . VAL A 1 91 ? -0.433 -8.397 0.743 1.00 98.12 91 VAL A C 1
ATOM 718 O O . VAL A 1 91 ? -0.910 -7.728 -0.175 1.00 98.12 91 VAL A O 1
ATOM 721 N N . ASP A 1 92 ? -0.972 -8.484 1.953 1.00 98.62 92 ASP A N 1
ATOM 722 C CA . ASP A 1 92 ? -2.140 -7.715 2.377 1.00 98.62 92 ASP A CA 1
ATOM 723 C C . ASP A 1 92 ? -1.730 -6.521 3.244 1.00 98.62 92 ASP A C 1
ATOM 725 O O . ASP A 1 92 ? -0.607 -6.443 3.748 1.00 98.62 92 ASP A O 1
ATOM 729 N N . VAL A 1 93 ? -2.652 -5.585 3.447 1.00 98.50 93 VAL A N 1
ATOM 730 C CA . VAL A 1 93 ? -2.462 -4.467 4.376 1.00 98.50 93 VAL A CA 1
ATOM 731 C C . VAL A 1 93 ? -3.607 -4.440 5.367 1.00 98.50 93 VAL A C 1
ATOM 733 O O . VAL A 1 93 ? -4.768 -4.521 4.979 1.00 98.50 93 VAL A O 1
ATOM 736 N N . VAL A 1 94 ? -3.279 -4.304 6.645 1.00 98.44 94 VAL A N 1
ATOM 737 C CA . VAL A 1 94 ? -4.250 -4.218 7.731 1.00 98.44 94 VAL A CA 1
ATOM 738 C C . VAL A 1 94 ? -4.204 -2.818 8.324 1.00 98.44 94 VAL A C 1
ATOM 740 O O . VAL A 1 94 ? -3.167 -2.386 8.824 1.00 98.44 94 VAL A O 1
ATOM 743 N N . TYR A 1 95 ? -5.338 -2.129 8.269 1.00 97.62 95 TYR A N 1
ATOM 744 C CA . TYR A 1 95 ? -5.580 -0.858 8.937 1.00 97.62 95 TYR A CA 1
ATOM 745 C C . TYR A 1 95 ? -6.361 -1.066 10.220 1.00 97.62 95 TYR A C 1
ATOM 747 O O . TYR A 1 95 ? -7.300 -1.857 10.249 1.00 97.62 95 TYR A O 1
ATOM 755 N N . THR A 1 96 ? -6.040 -0.294 11.250 1.00 94.44 96 THR A N 1
ATOM 756 C CA . THR A 1 96 ? -6.899 -0.114 12.423 1.00 94.44 96 THR A CA 1
ATOM 757 C C . THR A 1 96 ? -7.523 1.273 12.372 1.00 94.44 96 THR A C 1
ATOM 759 O O . THR A 1 96 ? -6.863 2.258 12.047 1.00 94.44 96 THR A O 1
ATOM 762 N N . TRP A 1 97 ? -8.823 1.362 12.647 1.00 93.62 97 TRP A N 1
ATOM 763 C CA . TRP A 1 97 ? -9.521 2.644 12.659 1.00 93.62 97 TRP A CA 1
ATOM 764 C C . TRP A 1 97 ? -10.763 2.613 13.546 1.00 93.62 97 TRP A C 1
ATOM 766 O O . TRP A 1 97 ? -11.498 1.625 13.589 1.00 93.62 97 TRP A O 1
ATOM 776 N N . VAL A 1 98 ? -11.030 3.737 14.211 1.00 90.19 98 VAL A N 1
ATOM 777 C CA . VAL A 1 98 ? -12.289 3.995 14.913 1.00 90.19 98 VAL A 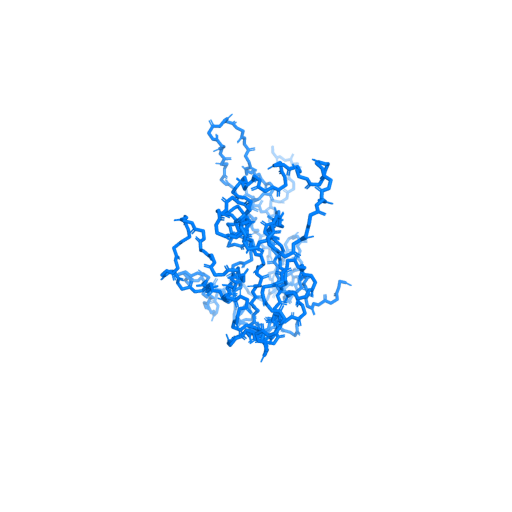CA 1
ATOM 778 C C . VAL A 1 98 ? -12.770 5.418 14.634 1.00 90.19 98 VAL A C 1
ATOM 780 O O . VAL A 1 98 ? -11.988 6.368 14.614 1.00 90.19 98 VAL A O 1
ATOM 783 N N . ASP A 1 99 ? -14.078 5.582 14.477 1.00 88.69 99 ASP A N 1
ATOM 784 C CA . ASP A 1 99 ? -14.746 6.873 14.488 1.00 88.69 99 ASP A CA 1
ATOM 785 C C . ASP A 1 99 ? -14.861 7.379 15.928 1.00 88.69 99 ASP A C 1
ATOM 787 O O . ASP A 1 99 ? -15.738 6.980 16.700 1.00 88.69 99 ASP A O 1
ATOM 791 N N . GLY A 1 100 ? -13.966 8.293 16.291 1.00 84.06 100 GLY A N 1
ATOM 792 C CA . GLY A 1 100 ? -13.995 8.946 17.594 1.00 84.06 100 GLY A CA 1
ATOM 793 C C . GLY A 1 100 ? -15.205 9.864 17.818 1.00 84.06 100 GLY A C 1
ATOM 794 O O . GLY A 1 100 ? -15.438 10.269 18.958 1.00 84.06 100 GLY A O 1
ATOM 795 N N . ALA A 1 101 ? -15.971 10.191 16.773 1.00 83.75 101 ALA A N 1
ATOM 796 C CA . ALA A 1 101 ? -17.196 10.978 16.862 1.00 83.75 101 ALA A CA 1
ATOM 797 C C . ALA A 1 101 ? -18.467 10.114 16.966 1.00 83.75 101 ALA A C 1
ATOM 799 O O . ALA A 1 101 ? -19.544 10.670 17.201 1.00 83.75 101 ALA A O 1
ATOM 800 N N . ASP A 1 102 ? -18.371 8.783 16.844 1.00 86.56 102 ASP A N 1
ATOM 801 C CA . ASP A 1 102 ? -19.519 7.879 16.966 1.00 86.56 102 ASP A CA 1
ATOM 802 C C . ASP A 1 102 ? -20.106 7.926 18.394 1.00 86.56 102 ASP A C 1
ATOM 804 O O . ASP A 1 102 ? -19.464 7.488 19.360 1.00 86.56 102 ASP A O 1
ATOM 808 N N . PRO A 1 103 ? -21.359 8.398 18.568 1.00 86.81 103 PRO A N 1
ATOM 809 C CA . PRO A 1 103 ? -21.981 8.493 19.882 1.00 86.81 103 PRO A CA 1
ATOM 810 C C . PRO A 1 103 ? -22.149 7.141 20.584 1.00 86.81 103 PRO A C 1
ATOM 812 O O . PRO A 1 103 ? -22.145 7.092 21.814 1.00 86.81 103 PRO A O 1
ATOM 815 N N . ALA A 1 104 ? -22.353 6.048 19.843 1.00 88.56 104 ALA A N 1
ATOM 816 C CA . ALA A 1 104 ? -22.490 4.716 20.426 1.00 88.56 104 ALA A CA 1
ATOM 817 C C . ALA A 1 104 ? -21.152 4.215 20.972 1.00 88.56 104 ALA A C 1
ATOM 819 O O . ALA A 1 104 ? -21.107 3.706 22.094 1.00 88.56 104 ALA A O 1
ATOM 820 N N . TRP A 1 105 ? -20.075 4.418 20.217 1.00 88.88 105 TRP A N 1
ATOM 821 C CA . TRP A 1 105 ? -18.717 4.112 20.652 1.00 88.88 105 TRP A CA 1
ATOM 822 C C . TRP A 1 105 ? -18.306 4.940 21.874 1.00 88.88 105 TRP A C 1
ATOM 824 O O . TRP A 1 105 ? -17.838 4.384 22.868 1.00 88.88 105 TRP A O 1
ATOM 834 N N . LEU A 1 106 ? -18.579 6.251 21.861 1.00 86.81 106 LEU A N 1
ATOM 835 C CA . LEU A 1 106 ? -18.307 7.145 22.991 1.00 86.81 106 LEU A CA 1
ATOM 836 C C . LEU A 1 106 ? -19.049 6.725 24.268 1.00 86.81 106 LEU A C 1
ATOM 838 O O . LEU A 1 106 ? -18.456 6.757 25.346 1.00 86.81 106 LEU A O 1
ATOM 842 N N . ARG A 1 107 ? -20.317 6.294 24.160 1.00 87.50 107 ARG A N 1
ATOM 843 C CA . ARG A 1 107 ? -21.083 5.764 25.304 1.00 87.50 107 ARG A CA 1
ATOM 844 C C . ARG A 1 107 ? -20.456 4.493 25.871 1.00 87.50 107 ARG A C 1
ATOM 846 O O . ARG A 1 107 ? -20.166 4.464 27.064 1.00 87.50 107 ARG A O 1
ATOM 853 N N . ARG A 1 108 ? -20.174 3.491 25.023 1.00 88.38 108 ARG A N 1
ATOM 854 C CA . ARG A 1 108 ? -19.511 2.243 25.454 1.00 88.38 108 ARG A CA 1
ATOM 855 C C . ARG A 1 108 ? -18.178 2.537 26.136 1.00 88.38 108 ARG A C 1
ATOM 857 O O . ARG A 1 108 ? -17.868 1.967 27.173 1.00 88.38 108 ARG A O 1
ATOM 864 N N . ARG A 1 109 ? -17.395 3.461 25.582 1.00 84.94 109 ARG A N 1
ATOM 865 C CA . ARG A 1 109 ? -16.108 3.850 26.156 1.00 84.94 109 ARG A CA 1
ATOM 866 C C . ARG A 1 109 ? -16.247 4.512 27.521 1.00 84.94 109 ARG A C 1
ATOM 868 O O . ARG A 1 109 ? -15.496 4.163 28.426 1.00 84.94 109 ARG A O 1
ATOM 875 N N . ALA A 1 110 ? -17.196 5.437 27.670 1.00 85.00 110 ALA A N 1
ATOM 876 C CA . ALA A 1 110 ? -17.444 6.136 28.928 1.00 85.00 110 ALA A CA 1
ATOM 877 C C . ALA A 1 110 ? -17.823 5.166 30.061 1.00 85.00 110 ALA A C 1
ATOM 879 O O . ALA A 1 110 ? -17.289 5.280 31.165 1.00 85.00 110 ALA A O 1
ATOM 880 N N . GLU A 1 111 ? -18.680 4.184 29.764 1.00 84.94 111 GLU A N 1
ATOM 881 C CA . GLU A 1 111 ? -19.090 3.122 30.695 1.00 84.94 111 GLU A CA 1
ATOM 882 C C . GLU A 1 111 ? -17.903 2.267 31.174 1.00 84.94 111 GLU A C 1
ATOM 884 O O . GLU A 1 111 ? -17.866 1.860 32.333 1.00 84.94 111 GLU A O 1
ATOM 889 N N . PHE A 1 112 ? -16.906 2.042 30.312 1.00 77.38 112 PHE A N 1
ATOM 890 C CA . PHE A 1 112 ? -15.706 1.260 30.627 1.00 77.38 112 PHE A CA 1
ATOM 891 C C . PHE A 1 112 ? -14.632 2.042 31.393 1.00 77.38 112 PHE A C 1
ATOM 893 O O . PHE A 1 112 ? -13.844 1.441 32.120 1.00 77.38 112 PHE A O 1
ATOM 900 N N . SER A 1 113 ? -14.566 3.367 31.237 1.00 70.38 113 SER A N 1
ATOM 901 C CA . SER A 1 113 ? -13.511 4.180 31.861 1.00 70.38 113 SER A CA 1
ATOM 902 C C . SER A 1 113 ? -13.693 4.442 33.362 1.00 70.38 113 SER A C 1
ATOM 904 O O . SER A 1 113 ? -12.703 4.754 34.019 1.00 70.38 113 SER A O 1
ATOM 906 N N . GLY A 1 114 ? -14.906 4.294 33.917 1.00 53.53 114 GLY A N 1
ATOM 907 C CA . GLY A 1 114 ? -15.205 4.664 35.309 1.00 53.53 114 GLY A CA 1
ATOM 908 C C . GLY A 1 114 ? -15.035 6.170 35.586 1.00 53.53 114 GLY A C 1
ATOM 909 O O . GLY A 1 114 ? -14.384 6.894 34.838 1.00 53.53 114 GLY A O 1
ATOM 910 N N . GLU A 1 115 ? -15.678 6.684 36.634 1.00 49.94 115 GLU A N 1
ATOM 911 C CA . GLU A 1 115 ? -15.702 8.119 36.952 1.00 49.94 115 GLU A CA 1
ATOM 912 C C . GLU A 1 115 ? -14.296 8.739 37.083 1.00 49.94 115 GLU A C 1
ATOM 914 O O . GLU A 1 115 ? -13.491 8.327 37.916 1.00 49.94 115 GLU A O 1
ATOM 919 N N . GLY A 1 116 ? -14.043 9.794 36.297 1.00 49.56 116 GLY A N 1
ATOM 920 C CA . GLY A 1 116 ? -12.914 10.708 36.478 1.00 49.56 116 GLY A CA 1
ATOM 921 C C . GLY A 1 116 ? -11.722 10.475 35.551 1.00 49.56 116 GLY A C 1
ATOM 922 O O . GLY A 1 116 ? -10.622 10.213 36.026 1.00 49.56 116 GLY A O 1
ATOM 923 N N . TYR A 1 117 ? -11.892 10.661 34.236 1.00 44.34 117 TYR A N 1
ATOM 924 C CA . TYR A 1 117 ? -10.741 10.839 33.344 1.00 44.34 117 TYR A CA 1
ATOM 925 C C . TYR A 1 117 ? -10.541 12.317 33.001 1.00 44.34 117 TYR A C 1
ATOM 927 O O . TYR A 1 117 ? -11.454 13.001 32.539 1.00 44.34 117 TYR A O 1
ATOM 935 N N . HIS A 1 118 ? -9.333 12.802 33.291 1.00 38.31 118 HIS A N 1
ATOM 936 C CA . HIS A 1 118 ? -8.895 14.190 33.200 1.00 38.31 118 HIS A CA 1
ATOM 937 C C . HIS A 1 118 ? -9.333 14.880 31.901 1.00 38.31 118 HIS A C 1
ATOM 939 O O . HIS A 1 118 ? -9.087 14.386 30.799 1.00 38.31 118 HIS A O 1
ATOM 945 N N . ALA A 1 119 ? -9.892 16.085 32.041 1.00 39.59 119 ALA A N 1
ATOM 946 C CA . ALA A 1 119 ? -10.275 16.970 30.940 1.00 39.59 119 ALA A CA 1
ATOM 947 C C . ALA A 1 119 ? -9.123 17.273 29.950 1.00 39.59 119 ALA A C 1
ATOM 949 O O . ALA A 1 119 ? -9.375 17.701 28.829 1.00 39.59 119 ALA A O 1
ATOM 950 N N . GLU A 1 120 ? -7.867 16.995 30.317 1.00 37.72 120 GLU A N 1
ATOM 951 C CA . GLU A 1 120 ? -6.686 17.132 29.450 1.00 37.72 120 GLU A CA 1
ATOM 952 C C . GLU A 1 120 ? -6.499 15.959 28.465 1.00 37.72 120 GLU A C 1
ATOM 954 O O . GLU A 1 120 ? -5.927 16.136 27.387 1.00 37.72 120 GLU A O 1
ATOM 959 N N . ALA A 1 121 ? -7.032 14.773 28.783 1.00 37.97 121 ALA A N 1
ATOM 960 C CA . ALA A 1 121 ? -7.107 13.631 27.867 1.00 37.97 121 ALA A CA 1
ATOM 961 C C . ALA A 1 121 ? -8.393 13.635 27.019 1.00 37.97 121 ALA A C 1
ATOM 963 O O . ALA A 1 121 ? -8.456 12.967 25.986 1.00 37.97 121 ALA A O 1
ATOM 964 N N . ALA A 1 122 ? -9.381 14.448 27.408 1.00 38.03 122 ALA A N 1
ATOM 965 C CA . ALA A 1 122 ? -10.560 14.808 26.623 1.00 38.03 122 ALA A CA 1
ATOM 966 C C . ALA A 1 122 ? -10.237 15.885 25.573 1.00 38.03 122 ALA A C 1
ATOM 968 O O . ALA A 1 122 ? -11.008 16.817 25.346 1.00 38.03 122 ALA A O 1
ATOM 969 N N . ASN A 1 123 ? -9.079 15.781 24.919 1.00 39.16 123 ASN A N 1
ATOM 970 C CA . ASN A 1 123 ? -8.795 16.646 23.790 1.00 39.16 123 ASN A CA 1
ATOM 971 C C . ASN A 1 123 ? -9.695 16.192 22.636 1.00 39.16 123 ASN A C 1
ATOM 973 O O . ASN A 1 123 ? -9.375 15.240 21.931 1.00 39.16 123 ASN A O 1
ATOM 977 N N . ALA A 1 124 ? -10.824 16.876 22.443 1.00 42.97 124 ALA A N 1
ATOM 978 C CA . ALA A 1 124 ? -11.713 16.710 21.291 1.00 42.97 124 ALA A CA 1
ATOM 979 C C . ALA A 1 124 ? -10.950 16.781 19.947 1.00 42.97 124 ALA A C 1
ATOM 981 O O . ALA A 1 124 ? -11.402 16.244 18.943 1.00 42.97 124 ALA A O 1
ATOM 982 N N . ALA A 1 125 ? -9.748 17.371 19.948 1.00 42.56 125 ALA A N 1
ATOM 983 C CA . ALA A 1 125 ? -8.806 17.383 18.835 1.00 42.56 125 ALA A CA 1
ATOM 984 C C . ALA A 1 125 ? -8.213 16.005 18.462 1.00 42.56 125 ALA A C 1
ATOM 986 O O . ALA A 1 125 ? -7.809 15.839 17.318 1.00 42.56 125 ALA A O 1
ATOM 987 N N . ARG A 1 126 ? -8.157 15.023 19.379 1.00 45.03 126 ARG A N 1
ATOM 988 C CA . ARG A 1 126 ? -7.659 13.654 19.105 1.00 45.03 126 ARG A CA 1
ATOM 989 C C . ARG A 1 126 ? -8.683 12.749 18.412 1.00 45.03 126 ARG A C 1
ATOM 991 O O . ARG A 1 126 ? -8.302 11.696 17.926 1.00 45.03 126 ARG A O 1
ATOM 998 N N . TYR A 1 127 ? -9.957 13.143 18.397 1.00 46.66 127 TYR A N 1
ATOM 999 C CA . TYR A 1 127 ? -11.060 12.376 17.799 1.00 46.66 127 TYR A CA 1
ATOM 1000 C C . TYR A 1 127 ? -11.736 13.113 16.641 1.00 46.66 127 TYR A C 1
ATOM 1002 O O . TYR A 1 127 ? -12.699 12.615 16.063 1.00 46.66 127 TYR A O 1
ATOM 1010 N N . LEU A 1 128 ? -11.241 14.306 16.298 1.00 50.78 128 LEU A N 1
ATOM 1011 C CA . LEU A 1 128 ? -11.650 15.009 15.097 1.00 50.78 128 LEU A CA 1
ATOM 1012 C C . LEU A 1 128 ? -11.027 14.281 13.903 1.00 50.78 128 LEU A C 1
ATOM 1014 O O . LEU A 1 128 ? -9.864 14.515 13.594 1.00 50.78 128 LEU A O 1
ATOM 1018 N N . SER A 1 129 ? -11.792 13.404 13.254 1.00 62.41 129 SER A N 1
ATOM 1019 C CA . SER A 1 129 ? -11.374 12.793 11.991 1.00 62.41 129 SER A CA 1
ATOM 1020 C C . SER A 1 129 ? -11.201 13.894 10.939 1.00 62.41 129 SER A C 1
ATOM 1022 O O . SER A 1 129 ? -12.151 14.607 10.609 1.00 62.41 129 SER A O 1
ATOM 1024 N N . ARG A 1 130 ? -9.980 14.073 10.430 1.00 68.31 130 ARG A N 1
ATOM 1025 C CA . ARG A 1 130 ? -9.624 15.020 9.358 1.00 68.31 130 ARG A CA 1
ATOM 1026 C C . ARG A 1 130 ? -9.475 14.290 8.026 1.00 68.31 130 ARG A C 1
ATOM 1028 O O . ARG A 1 130 ? -8.644 14.674 7.199 1.00 68.31 130 ARG A O 1
ATOM 1035 N N . ASP A 1 131 ? -10.288 13.256 7.814 1.00 83.19 131 ASP A N 1
ATOM 1036 C CA . ASP A 1 131 ? -10.223 12.362 6.658 1.00 83.19 131 ASP A CA 1
ATOM 1037 C C . ASP A 1 131 ? -8.857 11.641 6.517 1.00 83.19 131 ASP A C 1
ATOM 1039 O O . ASP A 1 131 ? -8.501 11.238 5.408 1.00 83.19 131 ASP A O 1
ATOM 1043 N N . GLU A 1 132 ? -8.075 11.452 7.593 1.00 90.88 132 GLU A N 1
ATOM 1044 C CA . GLU A 1 132 ? -6.731 10.844 7.532 1.00 90.88 132 GLU A CA 1
ATOM 1045 C C . GLU A 1 132 ? -6.758 9.473 6.850 1.00 90.88 132 GLU A C 1
ATOM 1047 O O . GLU A 1 132 ? -6.095 9.304 5.823 1.00 90.88 132 GLU A O 1
ATOM 1052 N N . LEU A 1 133 ? -7.625 8.562 7.315 1.00 94.19 133 LEU A N 1
ATOM 1053 C CA . LEU A 1 133 ? -7.819 7.237 6.716 1.00 94.19 133 LEU A CA 1
ATOM 1054 C C . LEU A 1 133 ? -8.095 7.320 5.208 1.00 94.19 133 LEU A C 1
ATOM 1056 O O . LEU A 1 133 ? -7.563 6.549 4.410 1.00 94.19 133 LEU A O 1
ATOM 1060 N N . ARG A 1 134 ? -8.920 8.286 4.791 1.00 94.56 134 ARG A N 1
ATOM 1061 C CA . ARG A 1 134 ? -9.296 8.470 3.385 1.00 94.56 134 ARG A CA 1
ATOM 1062 C C . ARG A 1 134 ? -8.086 8.829 2.530 1.00 94.56 134 ARG A C 1
ATOM 1064 O O . ARG A 1 134 ? -7.975 8.364 1.395 1.00 94.56 134 ARG A O 1
ATOM 1071 N N . TYR A 1 135 ? -7.208 9.693 3.031 1.00 94.75 135 TYR A N 1
ATOM 1072 C CA . TYR A 1 135 ? -5.983 10.065 2.328 1.00 94.75 135 TYR A CA 1
ATOM 1073 C C . TYR A 1 135 ? -4.914 8.977 2.427 1.00 94.75 135 TYR A C 1
ATOM 1075 O O . TYR A 1 135 ? -4.225 8.739 1.435 1.00 94.75 135 TYR A O 1
ATOM 1083 N N . SER A 1 136 ? -4.834 8.269 3.554 1.00 96.50 136 SER A N 1
ATOM 1084 C CA . SER A 1 136 ? -3.958 7.116 3.740 1.00 96.50 136 SER A CA 1
ATOM 1085 C C . SER A 1 136 ? -4.256 6.012 2.723 1.00 96.50 136 SER A C 1
ATOM 1087 O O . SER A 1 136 ? -3.376 5.684 1.925 1.00 96.50 136 SER A O 1
ATOM 1089 N N . LEU A 1 137 ? -5.508 5.546 2.624 1.00 96.31 137 LEU A N 1
ATOM 1090 C CA . LEU A 1 137 ? -5.915 4.521 1.650 1.00 96.31 137 LEU A CA 1
ATOM 1091 C C . LEU A 1 137 ? -5.642 4.942 0.199 1.00 96.31 137 LEU A C 1
ATOM 1093 O O . LEU A 1 137 ? -5.240 4.129 -0.631 1.00 96.31 137 LEU A O 1
ATOM 1097 N N . ARG A 1 138 ? -5.821 6.228 -0.125 1.00 94.88 138 ARG A N 1
ATOM 1098 C CA . ARG A 1 138 ? -5.484 6.760 -1.456 1.00 94.88 138 ARG A CA 1
ATOM 1099 C C . ARG A 1 138 ? -3.984 6.769 -1.716 1.00 94.88 138 ARG A C 1
ATOM 1101 O O . ARG A 1 138 ? -3.578 6.499 -2.842 1.00 94.88 138 ARG A O 1
ATOM 1108 N N . SER A 1 139 ? -3.178 7.091 -0.705 1.00 96.31 139 SER A N 1
ATOM 1109 C CA . SER A 1 139 ? -1.721 7.025 -0.816 1.00 96.31 139 SER A CA 1
ATOM 1110 C C . SER A 1 139 ? -1.256 5.583 -1.009 1.00 96.31 139 SER A C 1
ATOM 1112 O O . SER A 1 139 ? -0.427 5.341 -1.880 1.00 96.31 139 SER A O 1
ATOM 1114 N N . LEU A 1 140 ? -1.862 4.623 -0.299 1.00 96.94 140 LEU A N 1
ATOM 1115 C CA . LEU A 1 140 ? -1.588 3.201 -0.475 1.00 96.94 140 LEU A CA 1
ATOM 1116 C C . LEU A 1 140 ? -1.911 2.754 -1.899 1.00 96.94 140 LEU A C 1
ATOM 1118 O O . LEU A 1 140 ? -1.054 2.206 -2.581 1.00 96.94 140 LEU A O 1
ATOM 1122 N N . HIS A 1 141 ? -3.118 3.058 -2.380 1.00 93.88 141 HIS A N 1
ATOM 1123 C CA . HIS A 1 141 ? -3.530 2.699 -3.735 1.00 93.88 141 HIS A CA 1
ATOM 1124 C C . HIS A 1 141 ? -2.621 3.311 -4.814 1.00 93.88 141 HIS A C 1
ATOM 1126 O O . HIS A 1 141 ? -2.371 2.686 -5.841 1.00 93.88 141 HIS A O 1
ATOM 1132 N N . MET A 1 142 ? -2.118 4.528 -4.586 1.00 93.06 142 MET A N 1
ATOM 1133 C CA . MET A 1 142 ? -1.226 5.218 -5.519 1.00 93.06 142 MET A CA 1
ATOM 1134 C C . MET A 1 142 ? 0.196 4.652 -5.520 1.00 93.06 142 MET A C 1
ATOM 1136 O O . MET A 1 142 ? 0.817 4.596 -6.577 1.00 93.06 142 MET A O 1
ATOM 1140 N N . TYR A 1 143 ? 0.723 4.289 -4.351 1.00 95.69 143 TYR A N 1
ATOM 1141 C CA . TYR A 1 143 ? 2.151 4.028 -4.169 1.00 95.69 143 TYR A CA 1
ATOM 1142 C C . TYR A 1 143 ? 2.503 2.573 -3.846 1.00 95.69 143 TYR A C 1
ATOM 1144 O O . TYR A 1 143 ? 3.676 2.222 -3.881 1.00 95.69 143 TYR A O 1
ATOM 1152 N N . ALA A 1 144 ? 1.517 1.724 -3.574 1.00 96.25 144 ALA A N 1
ATOM 1153 C CA . ALA A 1 144 ? 1.681 0.286 -3.383 1.00 96.25 144 ALA A CA 1
ATOM 1154 C C . ALA A 1 144 ? 0.580 -0.493 -4.137 1.00 96.25 144 ALA A C 1
ATOM 1156 O O . ALA A 1 144 ? -0.198 -1.227 -3.524 1.00 96.25 144 ALA A O 1
ATOM 1157 N N . PRO A 1 145 ? 0.480 -0.363 -5.477 1.00 92.75 145 PRO A N 1
ATOM 1158 C CA . PRO A 1 145 ? -0.589 -0.991 -6.264 1.00 92.75 145 PRO A CA 1
ATOM 1159 C C . PRO A 1 145 ? -0.502 -2.528 -6.321 1.00 92.75 145 PRO A C 1
ATOM 1161 O O . PRO A 1 145 ? -1.377 -3.173 -6.890 1.00 92.75 145 PRO A O 1
ATOM 1164 N N . TRP A 1 146 ? 0.559 -3.113 -5.762 1.00 93.94 146 TRP A N 1
ATOM 1165 C CA . TRP A 1 146 ? 0.784 -4.555 -5.650 1.00 93.94 146 TRP A CA 1
ATOM 1166 C C . TRP A 1 146 ? 0.076 -5.198 -4.448 1.00 93.94 146 TRP A C 1
ATOM 1168 O O . TRP A 1 146 ? 0.058 -6.424 -4.353 1.00 93.94 146 TRP A O 1
ATOM 1178 N N . VAL A 1 147 ? -0.481 -4.403 -3.524 1.00 96.94 147 VAL A N 1
ATOM 1179 C CA . VAL A 1 147 ? -1.246 -4.918 -2.378 1.00 96.94 147 VAL A CA 1
ATOM 1180 C C . VAL A 1 147 ? -2.448 -5.716 -2.881 1.00 96.94 147 VAL A C 1
ATOM 1182 O O . VAL A 1 147 ? -3.206 -5.240 -3.726 1.00 96.94 147 VAL A O 1
ATOM 1185 N N . ARG A 1 148 ? -2.624 -6.930 -2.351 1.00 96.75 148 ARG A N 1
ATOM 1186 C CA . ARG A 1 148 ? -3.704 -7.842 -2.744 1.00 96.75 148 ARG A CA 1
ATOM 1187 C C . ARG A 1 148 ? -5.041 -7.428 -2.129 1.00 96.75 148 ARG A C 1
ATOM 1189 O O . ARG A 1 148 ? -5.979 -7.143 -2.870 1.00 96.75 148 ARG A O 1
ATOM 1196 N N . THR A 1 149 ? -5.114 -7.403 -0.798 1.00 98.06 149 THR A N 1
ATOM 1197 C CA . THR A 1 149 ? -6.324 -7.047 -0.046 1.00 98.06 149 THR A CA 1
ATOM 1198 C C . THR A 1 149 ? -5.990 -6.059 1.066 1.00 98.06 149 THR A C 1
ATOM 1200 O O . THR A 1 149 ? -4.978 -6.191 1.755 1.00 98.06 149 THR A O 1
ATOM 1203 N N . VAL A 1 150 ? -6.861 -5.071 1.257 1.00 98.25 150 VAL A N 1
ATOM 1204 C CA . VAL A 1 150 ? -6.829 -4.144 2.387 1.00 98.25 150 VAL A CA 1
ATOM 1205 C C . VAL A 1 150 ? -7.907 -4.540 3.392 1.00 98.25 150 VAL A C 1
ATOM 1207 O O . VAL A 1 150 ? -9.092 -4.468 3.084 1.00 98.25 150 VAL A O 1
ATOM 1210 N N . TYR A 1 151 ? -7.515 -4.905 4.607 1.00 98.44 151 TYR A N 1
ATOM 1211 C CA . TYR A 1 151 ? -8.440 -5.150 5.710 1.00 98.44 151 TYR A CA 1
ATOM 1212 C C . TYR A 1 151 ? -8.519 -3.912 6.597 1.00 98.44 151 TYR A C 1
ATOM 1214 O O . TYR A 1 151 ? -7.511 -3.465 7.138 1.00 98.44 151 TYR A O 1
ATOM 1222 N N . LEU A 1 152 ? -9.711 -3.352 6.759 1.00 97.88 152 LEU A N 1
ATOM 1223 C CA . LEU A 1 152 ? -9.991 -2.246 7.664 1.00 97.88 152 LEU A CA 1
ATOM 1224 C C . LEU A 1 152 ? -10.642 -2.795 8.934 1.00 97.88 152 LEU A C 1
ATOM 1226 O O . LEU A 1 152 ? -11.836 -3.089 8.950 1.00 97.88 152 LEU A O 1
ATOM 1230 N N . VAL A 1 153 ? -9.849 -2.936 9.991 1.00 97.69 153 VAL A N 1
ATOM 1231 C CA . VAL A 1 153 ? -10.279 -3.443 11.295 1.00 97.69 153 VAL A CA 1
ATOM 1232 C C . VAL A 1 153 ? -10.885 -2.313 12.124 1.00 97.69 153 VAL A C 1
ATOM 1234 O O . VAL A 1 153 ? -10.226 -1.298 12.370 1.00 97.69 153 VA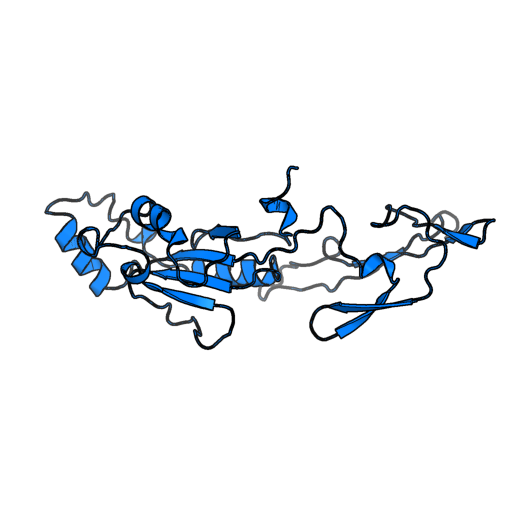L A O 1
ATOM 1237 N N . THR A 1 154 ? -12.136 -2.488 12.557 1.00 95.12 154 THR A N 1
ATOM 1238 C CA . THR A 1 154 ? -12.912 -1.453 13.261 1.00 95.12 154 THR A CA 1
ATOM 1239 C C . THR A 1 154 ? -13.750 -2.008 14.417 1.00 95.12 154 THR A C 1
ATOM 1241 O O . THR A 1 154 ? -13.968 -3.214 14.548 1.00 95.12 154 THR A O 1
ATOM 1244 N N . ASP A 1 155 ? -14.295 -1.113 15.251 1.00 93.12 155 ASP A N 1
ATOM 1245 C CA . ASP A 1 155 ? -15.267 -1.461 16.301 1.00 93.12 155 ASP A CA 1
ATOM 1246 C C . ASP A 1 155 ? -16.715 -1.501 15.769 1.00 93.12 155 ASP A C 1
ATOM 1248 O O . ASP A 1 155 ? -17.582 -0.770 16.250 1.00 93.12 155 ASP A O 1
ATOM 1252 N N . ASP A 1 156 ? -16.963 -2.327 14.743 1.00 93.31 156 ASP A N 1
ATOM 1253 C CA . ASP A 1 156 ? -18.235 -2.429 13.991 1.00 93.31 156 ASP A CA 1
ATOM 1254 C C . ASP A 1 156 ? -18.649 -1.140 13.263 1.00 93.31 156 ASP A C 1
ATOM 1256 O O . ASP A 1 156 ? -19.832 -0.863 13.045 1.00 93.31 156 ASP A O 1
ATOM 1260 N N . GLN A 1 157 ? -17.668 -0.329 12.886 1.00 92.69 157 GLN A N 1
ATOM 1261 C CA . GLN A 1 157 ? -17.884 0.930 12.186 1.00 92.69 157 GLN A CA 1
ATOM 1262 C C . GLN A 1 157 ? -17.480 0.804 10.721 1.00 92.69 157 GLN A C 1
ATOM 1264 O O . GLN A 1 157 ? -16.591 0.039 10.351 1.00 92.69 157 GLN A O 1
ATOM 1269 N N . THR A 1 158 ? -18.109 1.599 9.863 1.00 94.62 158 THR A N 1
ATOM 1270 C CA . THR A 1 158 ? -17.721 1.722 8.456 1.00 94.62 158 THR A CA 1
ATOM 1271 C C . THR A 1 158 ? -17.690 3.202 8.091 1.00 94.62 158 THR A C 1
ATOM 1273 O O . THR A 1 158 ? -18.707 3.877 8.278 1.00 94.62 158 THR A O 1
ATOM 1276 N N . PRO A 1 159 ? -16.563 3.735 7.579 1.00 92.94 159 PRO A N 1
ATOM 1277 C CA . PRO A 1 159 ? -16.510 5.123 7.140 1.00 92.94 159 PRO A CA 1
ATOM 1278 C C . PRO A 1 159 ? -17.582 5.395 6.080 1.00 92.94 159 PRO A C 1
ATOM 1280 O O . PRO A 1 159 ? -17.684 4.673 5.093 1.00 92.94 159 PRO A O 1
ATOM 1283 N N . SER A 1 160 ? -18.364 6.461 6.245 1.00 92.56 160 SER A N 1
ATOM 1284 C CA . SER A 1 160 ? -19.513 6.759 5.369 1.00 92.56 160 SER A CA 1
ATOM 1285 C C . SER A 1 160 ? -19.144 6.998 3.900 1.00 92.56 160 SER A C 1
ATOM 1287 O O . SER A 1 160 ? -19.974 6.842 3.007 1.00 92.56 160 SER A O 1
ATOM 1289 N N . TRP A 1 161 ? -17.897 7.386 3.641 1.00 93.06 161 TRP A N 1
ATOM 1290 C CA . TRP A 1 161 ? -17.353 7.605 2.303 1.00 93.06 161 TRP A CA 1
ATOM 1291 C C . TRP A 1 161 ? -16.756 6.339 1.672 1.00 93.06 161 TRP A C 1
ATOM 1293 O O . TRP A 1 161 ? -16.380 6.383 0.497 1.00 93.06 161 TRP A O 1
ATOM 1303 N N . LEU A 1 162 ? -16.611 5.245 2.428 1.00 94.38 162 LEU A N 1
ATOM 1304 C CA . LEU A 1 162 ? -15.991 4.014 1.953 1.00 94.38 162 LEU A CA 1
ATOM 1305 C C . LEU A 1 162 ? -17.011 3.170 1.184 1.00 94.38 162 LEU A C 1
ATOM 1307 O O . LEU A 1 162 ? -18.052 2.789 1.711 1.00 94.38 162 LEU A O 1
ATOM 1311 N N . ASN A 1 163 ? -16.689 2.848 -0.068 1.00 94.06 163 ASN A N 1
ATOM 1312 C CA . ASN A 1 163 ? -17.472 1.909 -0.862 1.00 94.06 163 ASN A CA 1
ATOM 1313 C C . ASN A 1 163 ? -16.940 0.484 -0.660 1.00 94.06 163 ASN A C 1
ATOM 1315 O O . ASN A 1 163 ? -15.941 0.110 -1.270 1.00 94.06 163 ASN A O 1
ATOM 1319 N N . THR A 1 164 ? -17.626 -0.308 0.159 1.00 93.38 164 THR A N 1
AT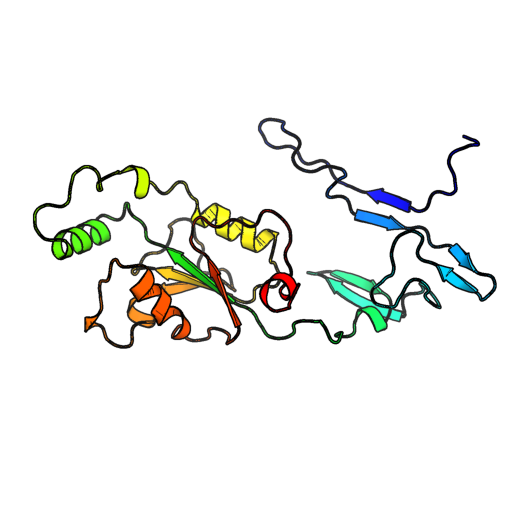OM 1320 C CA . THR A 1 164 ? -17.254 -1.699 0.473 1.00 93.38 164 THR A CA 1
ATOM 1321 C C . THR A 1 164 ? -17.579 -2.697 -0.641 1.00 93.38 164 THR A C 1
ATOM 1323 O O . THR A 1 164 ? -17.231 -3.865 -0.533 1.00 93.38 164 THR A O 1
ATOM 1326 N N . ALA A 1 165 ? -18.222 -2.263 -1.732 1.00 93.94 165 ALA A N 1
ATOM 1327 C CA . ALA A 1 165 ? -18.458 -3.112 -2.900 1.00 93.94 165 ALA A CA 1
ATOM 1328 C C . ALA A 1 165 ? -17.247 -3.186 -3.849 1.00 93.94 165 ALA A C 1
ATOM 1330 O O . ALA A 1 165 ? -17.278 -3.936 -4.826 1.00 93.94 165 ALA A O 1
ATOM 1331 N N . VAL A 1 166 ? -16.205 -2.378 -3.617 1.00 90.56 166 VAL A N 1
ATOM 1332 C CA . VAL A 1 166 ? -14.977 -2.417 -4.419 1.00 90.56 166 VAL A CA 1
ATOM 1333 C C . VAL A 1 166 ? -14.170 -3.659 -4.025 1.00 90.56 166 VAL A C 1
ATOM 1335 O O . VAL A 1 166 ? -13.932 -3.862 -2.837 1.00 90.56 166 VAL A O 1
ATOM 1338 N N . PRO A 1 167 ? -13.728 -4.491 -4.983 1.00 91.94 167 PRO A N 1
ATOM 1339 C CA . PRO A 1 167 ? -12.889 -5.643 -4.671 1.00 91.94 167 PRO A CA 1
ATOM 1340 C C . PRO A 1 167 ? -11.534 -5.207 -4.097 1.00 91.94 167 PRO A C 1
ATOM 1342 O O . PRO A 1 167 ? -10.983 -4.183 -4.500 1.00 91.94 167 PRO A O 1
ATOM 1345 N N . GLY A 1 168 ? -10.985 -6.011 -3.183 1.00 93.88 168 GLY A N 1
ATOM 1346 C CA . GLY A 1 168 ? -9.681 -5.758 -2.561 1.00 93.88 168 GLY A CA 1
ATOM 1347 C C . GLY A 1 168 ? -9.723 -4.862 -1.320 1.00 93.88 168 GLY A C 1
ATOM 1348 O O . GLY A 1 168 ? -8.661 -4.481 -0.832 1.00 93.88 168 GLY A O 1
ATOM 1349 N N . ILE A 1 169 ? -10.907 -4.535 -0.788 1.00 96.38 169 ILE A N 1
ATOM 1350 C CA . ILE A 1 169 ? -11.058 -3.925 0.538 1.00 96.38 169 ILE A CA 1
ATOM 1351 C C . ILE A 1 169 ? -12.161 -4.614 1.343 1.00 96.38 169 ILE A C 1
ATOM 1353 O O . ILE A 1 169 ? -13.275 -4.790 0.857 1.00 96.38 169 ILE A O 1
ATOM 1357 N N . GLU A 1 170 ? -11.858 -4.975 2.585 1.00 97.50 170 GLU A N 1
ATOM 1358 C CA . GLU A 1 170 ? -12.777 -5.669 3.487 1.00 97.50 170 GLU A CA 1
ATOM 1359 C C . GLU A 1 170 ? -12.807 -4.973 4.846 1.00 97.50 170 GLU A C 1
ATOM 1361 O O . GLU A 1 170 ? -11.767 -4.609 5.389 1.00 97.50 170 GLU A O 1
ATOM 1366 N N . VAL A 1 171 ? -14.002 -4.760 5.399 1.00 97.75 171 VAL A N 1
ATOM 1367 C CA . VAL A 1 171 ? -14.168 -4.203 6.749 1.00 97.75 171 VAL A CA 1
ATOM 1368 C C . VAL A 1 171 ? -14.359 -5.361 7.714 1.00 97.75 171 VAL A C 1
ATOM 1370 O O . VAL A 1 171 ? -15.265 -6.168 7.522 1.00 97.75 171 VAL A O 1
ATOM 1373 N N . VAL A 1 172 ? -13.518 -5.430 8.742 1.00 97.56 172 VAL A N 1
ATOM 1374 C CA . VAL A 1 172 ? -13.478 -6.538 9.701 1.00 97.56 172 VAL A CA 1
ATOM 1375 C C . VAL A 1 172 ? -13.768 -6.008 11.099 1.00 97.56 172 VAL A C 1
ATOM 1377 O O . VAL A 1 172 ? -13.187 -5.007 11.521 1.00 97.56 172 VAL A O 1
ATOM 1380 N N . SER A 1 173 ? -14.654 -6.671 11.840 1.00 96.44 173 SER A N 1
ATOM 1381 C CA . SER A 1 173 ? -14.940 -6.280 13.218 1.00 96.44 173 SER A CA 1
ATOM 1382 C C . SER A 1 173 ? -13.840 -6.749 14.166 1.00 96.44 173 SER A C 1
ATOM 1384 O O . SER A 1 173 ? -13.299 -7.847 14.026 1.00 96.44 173 SER A O 1
ATOM 1386 N N . HIS A 1 174 ? -13.593 -5.996 15.240 1.00 95.31 174 HIS A N 1
ATOM 1387 C CA . HIS A 1 174 ? -12.860 -6.506 16.401 1.00 95.31 174 HIS A CA 1
ATOM 1388 C C . HIS A 1 174 ? -13.419 -7.851 16.896 1.00 95.31 174 HIS A C 1
ATOM 1390 O O . HIS A 1 174 ? -12.667 -8.706 17.355 1.00 95.31 174 HIS A O 1
ATOM 1396 N N . LYS A 1 175 ? -14.732 -8.075 16.789 1.00 95.06 175 LYS A N 1
ATOM 1397 C CA . LYS A 1 175 ? -15.366 -9.331 17.219 1.00 95.06 175 LYS A CA 1
ATOM 1398 C C . LYS A 1 175 ? -14.930 -10.535 16.395 1.00 95.06 175 LYS A C 1
ATOM 1400 O O . LYS A 1 175 ? -14.915 -11.635 16.936 1.00 95.06 175 LYS A O 1
ATOM 1405 N N . ASP A 1 176 ? -14.548 -10.318 15.141 1.00 95.44 176 ASP A N 1
ATOM 1406 C CA . ASP A 1 176 ? -14.179 -11.393 14.221 1.00 95.44 176 ASP A CA 1
ATOM 1407 C C . ASP A 1 176 ? -12.742 -11.877 14.467 1.00 95.44 176 ASP A C 1
ATOM 1409 O O . ASP A 1 176 ? -12.421 -13.034 14.214 1.00 95.44 176 ASP A O 1
ATOM 1413 N N . ILE A 1 177 ? -11.878 -11.018 15.024 1.00 95.94 177 ILE A N 1
ATOM 1414 C CA . ILE A 1 177 ? -10.460 -11.336 15.266 1.00 95.94 177 ILE A CA 1
ATOM 1415 C C . ILE A 1 177 ? -10.173 -11.776 16.711 1.00 95.94 177 ILE A C 1
ATOM 1417 O O . ILE A 1 177 ? -9.151 -12.408 16.989 1.00 95.94 177 ILE A O 1
ATOM 1421 N N . PHE A 1 178 ? -11.058 -11.470 17.664 1.00 94.38 178 PHE A N 1
ATOM 1422 C CA . PHE A 1 178 ? -10.915 -11.921 19.050 1.00 94.38 178 PHE A CA 1
ATOM 1423 C C . PHE A 1 178 ? -11.532 -13.309 19.244 1.00 94.38 178 PHE A C 1
ATOM 1425 O O . PHE A 1 178 ? -12.737 -13.501 19.123 1.00 94.38 178 PHE A O 1
ATOM 1432 N N . ARG A 1 179 ? -10.721 -14.280 19.687 1.00 85.88 179 ARG A N 1
ATOM 1433 C CA . ARG A 1 179 ? -11.189 -15.654 19.978 1.00 85.88 179 ARG A CA 1
ATOM 1434 C C . ARG A 1 179 ? -12.204 -15.749 21.124 1.00 85.88 179 ARG A C 1
ATOM 1436 O O . ARG A 1 179 ? -12.874 -16.767 21.270 1.00 85.88 179 ARG A O 1
ATOM 1443 N N . SER A 1 180 ? -12.266 -14.736 21.985 1.00 85.81 180 SER A N 1
ATOM 1444 C CA . SER A 1 180 ? -13.200 -14.662 23.107 1.00 85.81 180 SER A CA 1
ATOM 1445 C C . SER A 1 180 ? -13.760 -13.255 23.220 1.00 85.81 180 SER A C 1
ATOM 1447 O O . SER A 1 180 ? -13.009 -12.281 23.284 1.00 85.81 180 SER A O 1
ATOM 1449 N N . SER A 1 181 ? -15.081 -13.158 23.345 1.00 85.00 181 SER A N 1
ATOM 1450 C CA . SER A 1 181 ? -15.777 -11.892 23.571 1.00 85.00 181 SER A CA 1
ATOM 1451 C C . SER A 1 181 ? -15.502 -11.291 24.953 1.00 85.00 181 SER A C 1
ATOM 1453 O O . SER A 1 181 ? -15.841 -10.138 25.181 1.00 85.00 181 SER A O 1
ATOM 1455 N N . ALA A 1 182 ? -14.878 -12.036 25.875 1.00 84.38 182 ALA A N 1
ATOM 1456 C CA . ALA A 1 182 ? -14.540 -11.539 27.210 1.00 84.38 182 ALA A CA 1
ATOM 1457 C C . ALA A 1 182 ? -13.515 -10.390 27.189 1.00 84.38 182 ALA A C 1
ATOM 1459 O O . ALA A 1 182 ? -13.441 -9.624 28.144 1.00 84.38 182 ALA A O 1
ATOM 1460 N N . GLY A 1 183 ? -12.723 -10.278 26.116 1.00 77.38 183 GLY A N 1
ATOM 1461 C CA . GLY A 1 183 ? -11.776 -9.179 25.915 1.00 77.38 183 GLY A CA 1
ATOM 1462 C C . GLY A 1 183 ? -12.377 -7.941 25.244 1.00 77.38 183 GLY A C 1
ATOM 1463 O O . GLY A 1 183 ? -11.638 -6.993 24.993 1.00 77.38 183 GLY A O 1
ATOM 1464 N N . LEU A 1 184 ? -13.677 -7.951 24.922 1.00 86.69 184 LEU A N 1
ATOM 1465 C CA . LEU A 1 184 ? -14.351 -6.886 24.180 1.00 86.69 184 LEU A CA 1
ATOM 1466 C C . LEU A 1 184 ? -15.487 -6.229 24.992 1.00 86.69 184 LEU A C 1
ATOM 1468 O O . LEU A 1 184 ? -16.148 -6.908 25.778 1.00 86.69 184 LEU A O 1
ATOM 1472 N N . PRO A 1 185 ? -15.785 -4.936 24.746 1.00 86.19 185 PRO A N 1
ATOM 1473 C CA . PRO A 1 185 ? -14.989 -3.997 23.953 1.00 86.19 185 PRO A CA 1
ATOM 1474 C C . PRO A 1 185 ? -13.641 -3.695 24.622 1.00 86.19 185 PRO A C 1
ATOM 1476 O O . PRO A 1 185 ? -13.533 -3.614 25.843 1.00 86.19 185 PRO A O 1
ATOM 1479 N N . THR A 1 186 ? -12.610 -3.503 23.802 1.00 84.75 186 THR A N 1
ATOM 1480 C CA . THR A 1 186 ? -11.312 -2.987 24.245 1.00 84.75 186 THR A CA 1
ATOM 1481 C C . THR A 1 186 ? -11.040 -1.663 23.550 1.00 84.75 186 THR A C 1
ATOM 1483 O O . THR A 1 186 ? -11.295 -1.508 22.360 1.00 84.75 186 THR A O 1
ATOM 1486 N N . PHE A 1 187 ? -10.506 -0.706 24.302 1.00 85.94 187 PHE A N 1
ATOM 1487 C CA . PHE A 1 187 ? -10.077 0.599 23.788 1.00 85.94 187 PHE A CA 1
ATOM 1488 C C . PHE A 1 187 ? -8.545 0.714 23.760 1.00 85.94 187 PHE A C 1
ATOM 1490 O O . PHE A 1 187 ? -7.999 1.813 23.689 1.00 85.94 187 PHE A O 1
ATOM 1497 N N . ASN A 1 188 ? -7.850 -0.424 23.856 1.00 86.88 188 ASN A N 1
ATOM 1498 C CA . ASN A 1 188 ? -6.397 -0.524 23.809 1.00 86.88 188 ASN A CA 1
ATOM 1499 C C . ASN A 1 188 ? -5.955 -1.040 22.433 1.00 86.88 188 ASN A C 1
ATOM 1501 O O . ASN A 1 188 ? -6.197 -2.204 22.108 1.00 86.88 188 ASN A O 1
ATOM 1505 N N . SER A 1 189 ? -5.269 -0.194 21.660 1.00 86.31 189 SER A N 1
ATOM 1506 C CA . SER A 1 189 ? -4.775 -0.535 20.320 1.00 86.31 189 SER A CA 1
ATOM 1507 C C . SER A 1 189 ? -3.862 -1.760 20.328 1.00 86.31 189 SER A C 1
ATOM 1509 O O . SER A 1 189 ? -4.061 -2.655 19.519 1.00 86.31 189 SER A O 1
ATOM 1511 N N . HIS A 1 190 ? -2.960 -1.892 21.305 1.00 88.38 190 HIS A N 1
ATOM 1512 C CA . HIS A 1 190 ? -2.057 -3.047 21.404 1.00 88.38 190 HIS A CA 1
ATOM 1513 C C . HIS A 1 190 ? -2.814 -4.371 21.565 1.00 88.38 190 HIS A C 1
ATOM 1515 O O . HIS A 1 190 ? -2.386 -5.409 21.061 1.00 88.38 190 HIS A O 1
ATOM 1521 N N . ALA A 1 191 ? -3.951 -4.352 22.273 1.00 91.12 191 ALA A N 1
ATOM 1522 C CA . ALA A 1 191 ? -4.781 -5.542 22.412 1.00 91.12 191 ALA A CA 1
ATOM 1523 C C . ALA A 1 191 ? -5.367 -5.949 21.053 1.00 91.12 191 ALA A C 1
ATOM 1525 O O . ALA A 1 191 ? -5.336 -7.128 20.721 1.00 91.12 191 ALA A O 1
ATOM 1526 N N . ILE A 1 192 ? -5.833 -4.985 20.256 1.00 93.06 192 ILE A N 1
ATOM 1527 C CA . ILE A 1 192 ? -6.374 -5.209 18.907 1.00 93.06 192 ILE A CA 1
ATOM 1528 C C . ILE A 1 192 ? -5.269 -5.677 17.950 1.00 93.06 192 ILE A C 1
ATOM 1530 O O . ILE A 1 192 ? -5.419 -6.705 17.294 1.00 93.06 192 ILE A O 1
ATOM 1534 N N . GLU A 1 193 ? -4.130 -4.982 17.932 1.00 93.50 193 GLU A N 1
ATOM 1535 C CA . GLU A 1 193 ? -2.964 -5.288 17.091 1.00 93.50 193 GLU A CA 1
ATOM 1536 C C . GLU A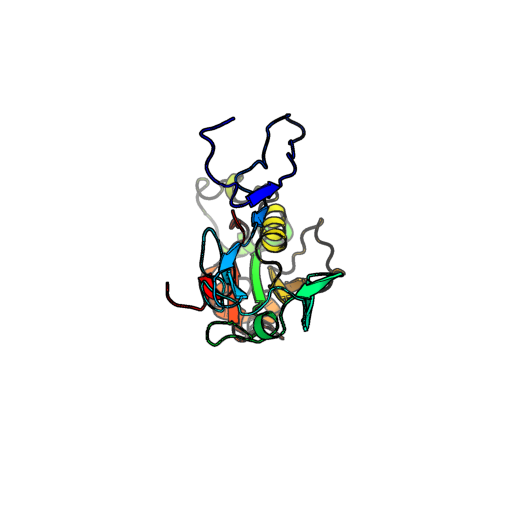 1 193 ? -2.455 -6.721 17.309 1.00 93.50 193 GLU A C 1
ATOM 1538 O O . GLU A 1 193 ? -2.105 -7.421 16.359 1.00 93.50 193 GLU A O 1
ATOM 1543 N N . SER A 1 194 ? -2.497 -7.212 18.552 1.00 94.31 194 SER A N 1
ATOM 1544 C CA . SER A 1 194 ? -2.101 -8.589 18.872 1.00 94.31 194 SER A CA 1
ATOM 1545 C C . SER A 1 194 ? -2.996 -9.664 18.241 1.00 94.31 194 SER A C 1
ATOM 1547 O O . SER A 1 194 ? -2.602 -10.828 18.198 1.00 94.31 194 SER A O 1
ATOM 1549 N N . GLN A 1 195 ? -4.191 -9.303 17.764 1.00 96.00 195 GLN A N 1
ATOM 1550 C CA . GLN A 1 195 ? -5.185 -10.232 17.221 1.00 96.00 195 GLN A CA 1
ATOM 1551 C C . GLN A 1 195 ? -5.307 -10.178 15.690 1.00 96.00 195 GLN A C 1
ATOM 1553 O O . GLN A 1 195 ? -6.006 -11.014 15.129 1.00 96.00 195 GLN A O 1
ATOM 1558 N N . LEU A 1 196 ? -4.625 -9.257 14.993 1.00 96.69 196 LEU A N 1
ATOM 1559 C CA . LEU A 1 196 ? -4.810 -9.049 13.541 1.00 96.69 196 LEU A CA 1
ATOM 1560 C C . LEU A 1 196 ? -4.550 -10.309 12.702 1.00 96.69 196 LEU A C 1
ATOM 1562 O O . LEU A 1 196 ? -5.212 -10.535 11.700 1.00 96.69 196 LEU A O 1
ATOM 1566 N N . HIS A 1 197 ? -3.641 -11.175 13.144 1.00 96.31 197 HIS A N 1
ATOM 1567 C CA . HIS A 1 197 ? -3.334 -12.444 12.479 1.00 96.31 197 HIS A CA 1
ATOM 1568 C C . HIS A 1 197 ? -4.494 -13.464 12.472 1.00 96.31 197 HIS A C 1
ATOM 1570 O O . HIS A 1 197 ? -4.365 -14.522 11.863 1.00 96.31 197 HIS A O 1
ATOM 1576 N N . HIS A 1 198 ? -5.607 -13.190 13.161 1.00 96.81 198 HIS A N 1
ATOM 1577 C CA . HIS A 1 198 ? -6.817 -14.018 13.132 1.00 96.81 198 HIS A CA 1
ATOM 1578 C C . HIS A 1 198 ? -7.817 -13.630 12.037 1.00 96.81 198 HIS A C 1
ATOM 1580 O O . HIS A 1 198 ? -8.831 -14.312 11.907 1.00 96.81 198 HIS A O 1
ATOM 1586 N N . ILE A 1 199 ? -7.572 -12.557 11.277 1.00 98.12 199 ILE A N 1
ATOM 1587 C CA . ILE A 1 199 ? -8.437 -12.166 10.158 1.00 98.12 199 ILE A CA 1
ATOM 1588 C C . ILE A 1 199 ? -8.541 -13.338 9.169 1.00 98.12 199 ILE A C 1
ATOM 1590 O O . ILE A 1 199 ? -7.531 -13.853 8.685 1.00 98.12 199 ILE A O 1
ATOM 1594 N N . GLU A 1 200 ? -9.766 -13.768 8.869 1.00 96.81 200 GLU A N 1
ATOM 1595 C CA . GLU A 1 200 ? -10.010 -14.833 7.899 1.00 96.81 200 GLU A CA 1
ATOM 1596 C C . GLU A 1 200 ? -9.551 -14.394 6.499 1.00 96.81 200 GLU A C 1
ATOM 1598 O O . GLU A 1 200 ? -9.859 -13.296 6.051 1.00 96.81 200 GLU A O 1
ATOM 1603 N N . GLY A 1 201 ? -8.785 -15.243 5.807 1.00 96.88 201 GLY A N 1
ATOM 1604 C CA . GLY A 1 201 ? -8.274 -14.947 4.460 1.00 96.88 201 GLY A CA 1
ATOM 1605 C C . GLY A 1 201 ? -7.020 -14.062 4.405 1.00 96.88 201 GLY A C 1
ATOM 1606 O O . GLY A 1 201 ? -6.442 -13.903 3.320 1.00 96.88 201 GLY A O 1
ATOM 1607 N N . LEU A 1 202 ? -6.551 -13.540 5.545 1.00 98.12 202 LEU A N 1
ATOM 1608 C CA . LEU A 1 202 ? -5.315 -12.760 5.626 1.00 98.12 202 LEU A CA 1
ATOM 1609 C C . LEU A 1 202 ? -4.111 -13.583 5.143 1.00 98.12 202 LEU A C 1
ATOM 1611 O O . LEU A 1 202 ? -3.942 -14.750 5.500 1.00 98.12 202 LEU A O 1
ATOM 1615 N N . SER A 1 203 ? -3.273 -12.970 4.310 1.00 97.94 203 SER A N 1
ATOM 1616 C CA . SER A 1 203 ? -2.010 -13.556 3.865 1.00 97.94 203 SER A CA 1
ATOM 1617 C C . SER A 1 203 ? -1.055 -13.767 5.041 1.00 97.94 203 SER A C 1
ATOM 1619 O O . SER A 1 203 ? -1.030 -12.979 5.985 1.00 97.94 203 SER A O 1
ATOM 1621 N N . GLU A 1 204 ? -0.182 -14.773 4.939 1.00 97.19 204 GLU A N 1
ATOM 1622 C CA . GLU A 1 204 ? 0.936 -14.941 5.879 1.00 97.19 204 GLU A CA 1
ATOM 1623 C C . GLU A 1 204 ? 1.853 -13.707 5.923 1.00 97.19 204 GLU A C 1
ATOM 1625 O O . GLU A 1 204 ? 2.476 -13.434 6.947 1.00 97.19 204 GLU A O 1
ATOM 1630 N N . HIS A 1 205 ? 1.910 -12.943 4.827 1.00 97.88 205 HIS A N 1
ATOM 1631 C CA . HIS A 1 205 ? 2.671 -11.703 4.727 1.00 97.88 205 HIS A CA 1
ATOM 1632 C C . HIS A 1 205 ? 1.703 -10.529 4.639 1.00 97.88 205 HIS A C 1
ATOM 1634 O O . HIS A 1 205 ? 0.963 -10.385 3.664 1.00 97.88 205 HIS A O 1
ATOM 1640 N N . PHE A 1 206 ? 1.723 -9.662 5.643 1.00 98.19 206 PHE A N 1
ATOM 1641 C CA . PHE A 1 206 ? 0.920 -8.450 5.643 1.00 98.19 206 PHE A CA 1
ATOM 1642 C C . PHE A 1 206 ? 1.690 -7.287 6.256 1.00 98.19 206 PHE A C 1
ATOM 1644 O O . PHE A 1 206 ? 2.621 -7.479 7.040 1.00 98.19 206 PHE A O 1
ATOM 1651 N N . LEU A 1 207 ? 1.290 -6.072 5.895 1.00 97.81 207 LEU A N 1
ATOM 1652 C CA . LEU A 1 207 ? 1.769 -4.849 6.524 1.00 97.81 207 LEU A CA 1
ATOM 1653 C C . LEU A 1 207 ? 0.692 -4.293 7.449 1.00 97.81 207 LEU A C 1
ATOM 1655 O O . LEU A 1 207 ? -0.488 -4.289 7.105 1.00 97.81 207 LEU A O 1
ATOM 1659 N N . TYR A 1 208 ? 1.102 -3.787 8.606 1.00 97.19 208 TYR A N 1
ATOM 1660 C CA . TYR A 1 208 ? 0.220 -3.050 9.505 1.00 97.19 208 TYR A CA 1
ATOM 1661 C C . TYR A 1 208 ? 0.401 -1.546 9.309 1.00 97.19 208 TYR A C 1
ATOM 1663 O O . TYR A 1 208 ? 1.525 -1.044 9.355 1.00 97.19 208 TYR A O 1
ATOM 1671 N N . PHE A 1 209 ? -0.704 -0.841 9.079 1.00 95.50 209 PHE A N 1
ATOM 1672 C CA . PHE A 1 209 ? -0.750 0.609 8.943 1.00 95.50 209 PHE A CA 1
ATOM 1673 C C . PHE A 1 209 ? -1.730 1.174 9.973 1.00 95.50 209 PHE A C 1
ATOM 1675 O O . PHE A 1 209 ? -2.845 0.678 10.120 1.00 95.50 209 PHE A O 1
ATOM 1682 N N . ASN A 1 210 ? -1.339 2.251 10.650 1.00 90.69 210 ASN A N 1
ATOM 1683 C CA . ASN A 1 210 ? -2.319 3.095 11.326 1.00 90.69 210 ASN A CA 1
ATOM 1684 C C . ASN A 1 210 ? -3.012 4.016 10.302 1.00 90.69 210 ASN A C 1
ATOM 1686 O O . ASN A 1 210 ? -2.487 4.248 9.207 1.00 90.69 210 ASN A O 1
ATOM 1690 N N . ASP A 1 211 ? -4.180 4.558 10.645 1.00 88.69 211 ASP A N 1
ATOM 1691 C CA . ASP A 1 211 ? -5.001 5.381 9.747 1.00 88.69 211 ASP A CA 1
ATOM 1692 C C . ASP A 1 211 ? -4.357 6.717 9.325 1.00 88.69 211 ASP A C 1
ATOM 1694 O O . ASP A 1 211 ? -4.726 7.294 8.298 1.00 88.69 211 ASP A O 1
ATOM 1698 N N . ASP A 1 212 ? -3.357 7.179 10.075 1.00 89.25 212 ASP A N 1
ATOM 1699 C CA . ASP A 1 212 ? -2.585 8.400 9.842 1.00 89.25 212 ASP A CA 1
ATOM 1700 C C . ASP A 1 212 ? -1.230 8.178 9.142 1.00 89.25 212 ASP A C 1
ATOM 1702 O O . ASP A 1 212 ? -0.461 9.124 8.956 1.00 89.25 212 ASP A O 1
ATOM 1706 N N . VAL A 1 213 ? -0.934 6.953 8.695 1.00 93.06 213 VAL A N 1
ATOM 1707 C CA . VAL A 1 213 ? 0.268 6.650 7.902 1.00 93.06 213 VAL A CA 1
ATOM 1708 C C . VAL A 1 213 ? 0.003 6.935 6.429 1.00 93.06 213 VAL A C 1
ATOM 1710 O O . VAL A 1 213 ? -0.950 6.413 5.861 1.00 93.06 213 VAL A O 1
ATOM 1713 N N . MET A 1 214 ? 0.864 7.705 5.761 1.00 94.50 214 MET A N 1
ATOM 1714 C CA . MET A 1 214 ? 0.767 7.930 4.313 1.00 94.50 214 MET A CA 1
ATOM 1715 C C . MET A 1 214 ? 2.066 7.582 3.598 1.00 94.50 214 MET A C 1
ATOM 1717 O O . MET A 1 214 ? 3.152 7.982 4.018 1.00 94.50 214 MET A O 1
ATOM 1721 N N . LEU A 1 215 ? 1.940 6.901 2.460 1.00 95.19 215 LEU A N 1
ATOM 1722 C CA . LEU A 1 215 ? 3.059 6.698 1.549 1.00 95.19 215 LEU A CA 1
ATOM 1723 C C . LEU A 1 215 ? 3.334 7.991 0.774 1.00 95.19 215 LEU A C 1
ATOM 1725 O O . LEU A 1 215 ? 2.421 8.627 0.245 1.00 95.19 215 LEU A O 1
ATOM 1729 N N . GLY A 1 216 ? 4.604 8.395 0.733 1.00 91.56 216 GLY A N 1
ATOM 1730 C CA . GLY A 1 216 ? 5.044 9.618 0.053 1.00 91.56 216 GLY A CA 1
ATOM 1731 C C . GLY A 1 216 ? 5.579 9.400 -1.364 1.00 91.56 216 GLY A C 1
ATOM 1732 O O . GLY A 1 216 ? 5.656 10.359 -2.126 1.00 91.56 216 GLY A O 1
ATOM 1733 N N . ASN A 1 217 ? 5.957 8.166 -1.699 1.00 89.56 217 ASN A N 1
ATOM 1734 C CA . ASN A 1 217 ? 6.485 7.731 -2.991 1.00 89.56 217 ASN A CA 1
ATOM 1735 C C . ASN A 1 217 ? 6.154 6.252 -3.199 1.00 89.56 217 ASN A C 1
ATOM 1737 O O . ASN A 1 217 ? 5.805 5.569 -2.238 1.00 89.56 217 ASN A O 1
ATOM 1741 N N . GLU A 1 218 ? 6.300 5.787 -4.441 1.00 91.69 218 GLU A N 1
ATOM 1742 C CA . GLU A 1 218 ? 6.135 4.382 -4.808 1.00 91.69 218 GLU A CA 1
ATOM 1743 C C . GLU A 1 218 ? 7.083 3.492 -4.000 1.00 91.69 218 GLU A C 1
ATOM 1745 O O . GLU A 1 218 ? 8.269 3.798 -3.861 1.00 91.69 218 GLU A O 1
ATOM 1750 N N . VAL A 1 219 ? 6.527 2.411 -3.464 1.00 94.31 219 VAL A N 1
ATOM 1751 C CA . VAL A 1 219 ? 7.235 1.367 -2.726 1.00 94.31 219 VAL A CA 1
ATOM 1752 C C . VAL A 1 219 ? 6.967 0.027 -3.393 1.00 94.31 219 VAL A C 1
ATOM 1754 O O . VAL A 1 219 ? 5.945 -0.182 -4.046 1.00 94.31 219 VAL A O 1
ATOM 1757 N N . THR A 1 220 ? 7.872 -0.910 -3.193 1.00 93.56 220 THR A N 1
ATOM 1758 C CA . THR A 1 220 ? 7.806 -2.291 -3.664 1.00 93.56 220 THR A CA 1
ATOM 1759 C C . THR A 1 220 ? 7.692 -3.235 -2.465 1.00 93.56 220 THR A C 1
ATOM 1761 O O . THR A 1 220 ? 8.070 -2.858 -1.355 1.00 93.56 220 THR A O 1
ATOM 1764 N N . PRO A 1 221 ? 7.231 -4.488 -2.639 1.00 95.06 221 PRO A N 1
ATOM 1765 C CA . PRO A 1 221 ? 7.265 -5.459 -1.544 1.00 95.06 221 PRO A CA 1
ATOM 1766 C C . PRO A 1 221 ? 8.687 -5.668 -0.991 1.00 95.06 221 PRO A C 1
ATOM 1768 O O . PRO A 1 221 ? 8.868 -5.918 0.200 1.00 95.06 221 PRO A O 1
ATOM 1771 N N . GLY A 1 222 ? 9.705 -5.527 -1.848 1.00 93.50 222 GLY A N 1
ATOM 1772 C CA . GLY A 1 222 ? 11.109 -5.654 -1.465 1.00 93.50 222 GLY A CA 1
ATOM 1773 C C . GLY A 1 222 ? 11.536 -4.669 -0.377 1.00 93.50 222 GLY A C 1
ATOM 1774 O O . GLY A 1 222 ? 12.324 -5.046 0.482 1.00 93.50 222 GLY A O 1
ATOM 1775 N N . ASP A 1 223 ? 10.948 -3.470 -0.338 1.00 93.38 223 ASP A N 1
ATOM 1776 C CA . ASP A 1 223 ? 11.262 -2.449 0.673 1.00 93.38 223 ASP A CA 1
ATOM 1777 C C . ASP A 1 223 ? 10.869 -2.870 2.102 1.00 93.38 223 ASP A C 1
ATOM 1779 O O . ASP A 1 223 ? 11.356 -2.290 3.072 1.00 93.38 223 ASP A O 1
ATOM 1783 N N . PHE A 1 224 ? 9.997 -3.876 2.244 1.00 94.38 224 PHE A N 1
ATOM 1784 C CA . PHE A 1 224 ? 9.497 -4.359 3.536 1.00 94.38 224 PHE A CA 1
ATOM 1785 C C . PHE A 1 224 ? 10.006 -5.754 3.903 1.00 94.38 224 PHE A C 1
ATOM 1787 O O . PHE A 1 224 ? 10.211 -6.041 5.081 1.00 94.38 224 PHE A O 1
ATOM 1794 N N . PHE A 1 225 ? 10.179 -6.632 2.911 1.00 94.00 225 PHE A N 1
ATOM 1795 C CA . PHE A 1 225 ? 10.460 -8.053 3.143 1.00 94.00 225 PHE A CA 1
ATOM 1796 C C . PHE A 1 225 ? 11.883 -8.480 2.775 1.00 94.00 225 PHE A C 1
ATOM 1798 O O . PHE A 1 225 ? 12.258 -9.621 3.046 1.00 94.00 225 PHE A O 1
ATOM 1805 N N . LEU A 1 226 ? 12.686 -7.596 2.178 1.00 89.75 226 LEU A N 1
ATOM 1806 C CA . LEU A 1 226 ? 14.093 -7.855 1.879 1.00 89.75 226 LEU A CA 1
ATOM 1807 C C . LEU A 1 226 ? 14.990 -6.946 2.719 1.00 89.75 226 LEU A C 1
ATOM 1809 O O . LEU A 1 226 ? 14.619 -5.840 3.101 1.00 89.75 226 LEU A O 1
ATOM 1813 N N . SER A 1 227 ? 16.193 -7.428 3.024 1.00 82.06 227 SER A N 1
ATOM 1814 C CA . SER A 1 227 ? 17.207 -6.615 3.690 1.00 82.06 227 SER A CA 1
ATOM 1815 C C . SER A 1 227 ? 17.735 -5.537 2.744 1.00 82.06 227 SER A C 1
ATOM 1817 O O . SER A 1 227 ? 18.101 -5.858 1.610 1.00 82.06 227 SER A O 1
ATOM 1819 N N . SER A 1 228 ? 17.827 -4.303 3.243 1.00 63.66 228 SER A N 1
ATOM 1820 C CA . SER A 1 228 ? 18.519 -3.179 2.596 1.00 63.66 228 SER A CA 1
ATOM 1821 C C . SER A 1 228 ? 20.020 -3.402 2.459 1.00 63.66 228 SER A C 1
ATOM 1823 O O . SER A 1 228 ? 20.605 -3.891 3.456 1.00 63.66 228 SER A O 1
#